Protein AF-0000000074051107 (afdb_homodimer)

InterPro domains:
  IPR004127 Prefoldin alpha-like [PF02996] (36-151)
  IPR009053 Prefoldin [G3DSA:1.10.287.370] (14-154)

Structure (mmCIF, N/CA/C/O backbone):
data_AF-0000000074051107-model_v1
#
loop_
_entity.id
_entity.type
_entity.pdbx_description
1 polymer 'Prefoldin, putative'
#
loop_
_atom_site.group_PDB
_atom_site.id
_atom_site.type_symbol
_atom_site.label_atom_id
_atom_site.label_alt_id
_atom_site.label_comp_id
_atom_site.label_asym_id
_atom_site.label_entity_id
_atom_site.label_seq_id
_atom_site.pdbx_PDB_ins_code
_atom_site.Cartn_x
_atom_site.Cartn_y
_atom_site.Cartn_z
_atom_site.occupancy
_atom_site.B_iso_or_equiv
_atom_site.auth_seq_id
_atom_site.auth_comp_id
_atom_site.auth_asym_id
_atom_site.auth_atom_id
_atom_site.pdbx_PDB_model_num
ATOM 1 N N . MET A 1 1 ? 24.109 35.219 4.191 1 44 1 MET A N 1
ATOM 2 C CA . MET A 1 1 ? 24.484 35.906 5.434 1 44 1 MET A CA 1
ATOM 3 C C . MET A 1 1 ? 24.359 34.969 6.625 1 44 1 MET A C 1
ATOM 5 O O . MET A 1 1 ? 23.359 34.25 6.766 1 44 1 MET A O 1
ATOM 9 N N . ASN A 1 2 ? 25.469 34.594 7.203 1 51.09 2 ASN A N 1
ATOM 10 C CA . ASN A 1 2 ? 25.641 33.531 8.203 1 51.09 2 ASN A CA 1
ATOM 11 C C . ASN A 1 2 ? 24.859 33.844 9.477 1 51.09 2 ASN A C 1
ATOM 13 O O . ASN A 1 2 ? 25.062 34.875 10.102 1 51.09 2 ASN A O 1
ATOM 17 N N . LEU A 1 3 ? 23.844 33.156 9.562 1 55.62 3 LEU A N 1
ATOM 18 C CA . LEU A 1 3 ? 23 33.281 10.742 1 55.62 3 LEU A CA 1
ATOM 19 C C . LEU A 1 3 ? 23.844 33.375 12.008 1 55.62 3 LEU A C 1
ATOM 21 O O . LEU A 1 3 ? 23.516 34.156 12.914 1 55.62 3 LEU A O 1
ATOM 25 N N . TYR A 1 4 ? 24.875 32.75 11.953 1 56.56 4 TYR A N 1
ATOM 26 C CA . TYR A 1 4 ? 25.797 32.812 13.078 1 56.56 4 TYR A CA 1
ATOM 27 C C . TYR A 1 4 ? 26.312 34.219 13.281 1 56.56 4 TYR A C 1
ATOM 29 O O . TYR A 1 4 ? 26.469 34.688 14.414 1 56.56 4 TYR A O 1
ATOM 37 N N . GLY A 1 5 ? 26.672 34.75 12.219 1 57.19 5 GLY A N 1
ATOM 38 C CA . GLY A 1 5 ? 27.172 36.094 12.258 1 57.19 5 GLY A CA 1
ATOM 39 C C . GLY A 1 5 ? 26.172 37.094 12.789 1 57.19 5 GLY A C 1
ATOM 40 O O . GLY A 1 5 ? 26.516 37.969 13.586 1 57.19 5 GLY A O 1
ATOM 41 N N . VAL A 1 6 ? 25.016 36.812 12.445 1 59.53 6 VAL A N 1
ATOM 42 C CA . VAL A 1 6 ? 23.969 37.75 12.844 1 59.53 6 VAL A CA 1
ATOM 43 C C . VAL A 1 6 ? 23.688 37.594 14.336 1 59.53 6 VAL A C 1
ATOM 45 O O . VAL A 1 6 ? 23.562 38.594 15.047 1 59.53 6 VAL A O 1
ATOM 48 N N . LEU A 1 7 ? 23.703 36.375 14.836 1 60.94 7 LEU A N 1
ATOM 49 C CA . LEU A 1 7 ? 23.469 36.125 16.25 1 60.94 7 LEU A CA 1
ATOM 50 C C . LEU A 1 7 ? 24.625 36.688 17.094 1 60.94 7 LEU A C 1
ATOM 52 O O . LEU A 1 7 ? 24.406 37.281 18.141 1 60.94 7 LEU A O 1
ATOM 56 N N . GLY A 1 8 ? 25.781 36.406 16.703 1 58.62 8 GLY A N 1
ATOM 57 C CA . GLY A 1 8 ? 26.938 36.938 17.391 1 58.62 8 GLY A CA 1
ATOM 58 C C . GLY A 1 8 ? 26.969 38.438 17.438 1 58.62 8 GLY A C 1
ATOM 59 O O . GLY A 1 8 ? 27.25 39.031 18.469 1 58.62 8 GLY A O 1
ATOM 60 N N . ASN A 1 9 ? 26.797 38.969 16.312 1 57 9 ASN A N 1
ATOM 61 C CA . ASN A 1 9 ? 26.828 40.438 16.219 1 57 9 ASN A CA 1
ATOM 62 C C . ASN A 1 9 ? 25.688 41.062 17.016 1 57 9 ASN A C 1
ATOM 64 O O . ASN A 1 9 ? 25.859 42.125 17.609 1 57 9 ASN A O 1
ATOM 68 N N . ALA A 1 10 ? 24.578 40.469 16.891 1 55.88 10 ALA A N 1
ATOM 69 C CA . ALA A 1 10 ? 23.438 41.031 17.625 1 55.88 10 ALA A CA 1
ATOM 70 C C . ALA A 1 10 ? 23.719 41 19.125 1 55.88 10 ALA A C 1
ATOM 72 O O . ALA A 1 10 ? 23.328 41.938 19.844 1 55.88 10 ALA A O 1
ATOM 73 N N . ALA A 1 11 ? 24.375 39.969 19.578 1 57.78 11 ALA A N 1
ATOM 74 C CA . ALA A 1 11 ? 24.734 39.875 21 1 57.78 11 ALA A CA 1
ATOM 75 C C . ALA A 1 11 ? 25.641 41 21.422 1 57.78 11 ALA A C 1
ATOM 77 O O . ALA A 1 11 ? 25.562 41.5 22.547 1 57.78 11 ALA A O 1
ATOM 78 N N . ILE A 1 12 ? 26.531 41.438 20.609 1 57.38 12 ILE A N 1
ATOM 79 C CA . ILE A 1 12 ? 27.531 42.438 20.953 1 57.38 12 ILE A CA 1
ATOM 80 C C . ILE A 1 12 ? 26.938 43.844 20.781 1 57.38 12 ILE A C 1
ATOM 82 O O . ILE A 1 12 ? 27.219 44.719 21.578 1 57.38 12 ILE A O 1
ATOM 86 N N . ASN A 1 13 ? 26.406 44 19.531 1 53.88 13 ASN A N 1
ATOM 87 C CA . ASN A 1 13 ? 26.156 45.375 19.125 1 53.88 13 ASN A CA 1
ATOM 88 C C . ASN A 1 13 ? 24.891 45.906 19.781 1 53.88 13 ASN A C 1
ATOM 90 O O . ASN A 1 13 ? 24.281 46.875 19.281 1 53.88 13 ASN A O 1
ATOM 94 N N . GLU A 1 14 ? 24.734 46.062 20.938 1 51.75 14 GLU A N 1
ATOM 95 C CA . GLU A 1 14 ? 23.766 46.906 21.656 1 51.75 14 GLU A CA 1
ATOM 96 C C . GLU A 1 14 ? 22.359 46.656 21.141 1 51.75 14 GLU A C 1
ATOM 98 O O . GLU A 1 14 ? 21.5 47.562 21.219 1 51.75 14 GLU A O 1
ATOM 103 N N . GLN A 1 15 ? 22.188 45.781 20.141 1 55.28 15 GLN A N 1
ATOM 104 C CA . GLN A 1 15 ? 20.797 45.656 19.734 1 55.28 15 GLN A CA 1
ATOM 105 C C . GLN A 1 15 ? 19.891 45.438 20.953 1 55.28 15 GLN A C 1
ATOM 107 O O . GLN A 1 15 ? 20.25 44.688 21.859 1 55.28 15 GLN A O 1
ATOM 112 N N . THR A 1 16 ? 18.844 46.375 21.047 1 68.12 16 THR A N 1
ATOM 113 C CA . THR A 1 16 ? 17.891 46.438 22.141 1 68.12 16 THR A CA 1
ATOM 114 C C . THR A 1 16 ? 17.375 45.062 22.531 1 68.12 16 THR A C 1
ATOM 116 O O . THR A 1 16 ? 17.547 44.094 21.766 1 68.12 16 THR A O 1
ATOM 119 N N . LYS A 1 17 ? 17.406 44.719 23.844 1 75.31 17 LYS A N 1
ATOM 120 C CA . LYS A 1 17 ? 16.828 43.5 24.438 1 75.31 17 LYS A CA 1
ATOM 121 C C . LYS A 1 17 ? 15.695 42.938 23.578 1 75.31 17 LYS A C 1
ATOM 123 O O . LYS A 1 17 ? 15.57 41.75 23.391 1 75.31 17 LYS A O 1
ATOM 128 N N . GLU A 1 18 ? 15.023 43.844 22.891 1 78.5 18 GLU A N 1
ATOM 129 C CA . GLU A 1 18 ? 13.875 43.438 22.094 1 78.5 18 GLU A CA 1
ATOM 130 C C . GLU A 1 18 ? 14.305 42.812 20.766 1 78.5 18 GLU A C 1
ATOM 132 O O . GLU A 1 18 ? 13.727 41.812 20.328 1 78.5 18 GLU A O 1
ATOM 137 N N . ASP A 1 19 ? 15.344 43.344 20.109 1 80.38 19 ASP A N 1
ATOM 138 C CA . ASP A 1 19 ? 15.859 42.844 18.859 1 80.38 19 ASP A CA 1
ATOM 139 C C . ASP A 1 19 ? 16.469 41.438 19.047 1 80.38 19 ASP A C 1
ATOM 141 O O . ASP A 1 19 ? 16.312 40.562 18.203 1 80.38 19 ASP A O 1
ATOM 145 N N . PHE A 1 20 ? 17.047 41.281 20.172 1 81.81 20 PHE A N 1
ATOM 146 C CA . PHE A 1 20 ? 17.688 40 20.5 1 81.81 20 PHE A CA 1
ATOM 147 C C . PHE A 1 20 ? 16.641 38.906 20.688 1 81.81 20 PHE A C 1
ATOM 149 O O . PHE A 1 20 ? 16.812 37.812 20.188 1 81.81 20 PHE A O 1
ATOM 156 N N . GLN A 1 21 ? 15.664 39.25 21.359 1 85.12 21 GLN A N 1
ATOM 157 C CA . GLN A 1 21 ? 14.578 38.281 21.578 1 85.12 21 GLN A CA 1
ATOM 158 C C . GLN A 1 21 ? 13.914 37.875 20.266 1 85.12 21 GLN A C 1
ATOM 160 O O . GLN A 1 21 ? 13.531 36.719 20.094 1 85.12 21 GLN A O 1
ATOM 165 N N . LYS A 1 22 ? 13.883 38.844 19.375 1 87.44 22 LYS A N 1
ATOM 166 C CA . LYS A 1 22 ? 13.297 38.562 18.078 1 87.44 22 LYS A CA 1
ATOM 167 C C . LYS A 1 22 ? 14.164 37.562 17.281 1 87.44 22 LYS A C 1
ATOM 169 O O . LYS A 1 22 ? 13.648 36.688 16.609 1 87.44 22 LYS A O 1
ATOM 174 N N . ILE A 1 23 ? 15.43 37.719 17.422 1 85.19 23 ILE A N 1
ATOM 175 C CA . ILE A 1 23 ? 16.375 36.844 16.719 1 85.19 23 ILE A CA 1
ATOM 176 C C . ILE A 1 23 ? 16.25 35.438 17.281 1 85.19 23 ILE A C 1
ATOM 178 O O . ILE A 1 23 ? 16.266 34.438 16.531 1 85.19 23 ILE A O 1
ATOM 182 N N . ILE A 1 24 ? 16.141 35.281 18.5 1 88.69 24 ILE A N 1
ATOM 183 C CA . ILE A 1 24 ? 16 33.969 19.156 1 88.69 24 ILE A CA 1
ATOM 184 C C . ILE A 1 24 ? 14.727 33.281 18.688 1 88.69 24 ILE A C 1
ATOM 186 O O . ILE A 1 24 ? 14.75 32.125 18.312 1 88.69 24 ILE A O 1
ATOM 190 N N . LEU A 1 25 ? 13.711 34.062 18.625 1 88.94 25 LEU A N 1
ATOM 191 C CA . LEU A 1 25 ? 12.422 33.531 18.203 1 88.94 25 LEU A CA 1
ATOM 192 C C . LEU A 1 25 ? 12.477 33.062 16.75 1 88.94 25 LEU A C 1
ATOM 194 O O . LEU A 1 25 ? 11.938 32 16.406 1 88.94 25 LEU A O 1
ATOM 198 N N . LYS A 1 26 ? 13.078 33.875 15.953 1 89.62 26 LYS A N 1
ATOM 199 C CA . LYS A 1 26 ? 13.234 33.531 14.539 1 89.62 26 LYS A CA 1
ATOM 200 C C . LYS A 1 26 ? 14.055 32.25 14.383 1 89.62 26 LYS A C 1
ATOM 202 O O . LYS A 1 26 ? 13.734 31.406 13.547 1 89.62 26 LYS A O 1
ATOM 207 N N . SER A 1 27 ? 15.117 32.094 15.188 1 89.25 27 SER A N 1
ATOM 208 C CA . SER A 1 27 ? 15.969 30.922 15.141 1 89.25 27 SER A CA 1
ATOM 209 C C . SER A 1 27 ? 15.203 29.672 15.562 1 89.25 27 SER A C 1
ATOM 211 O O . SER A 1 27 ? 15.328 28.625 14.945 1 89.25 27 SER A O 1
ATOM 213 N N . GLU A 1 28 ? 14.461 29.844 16.516 1 91.06 28 GLU A N 1
ATOM 214 C CA . GLU A 1 28 ? 13.656 28.719 17.016 1 91.06 28 GLU A CA 1
ATOM 215 C C . GLU A 1 28 ? 12.641 28.281 15.969 1 91.06 28 GLU A C 1
ATOM 217 O O . GLU A 1 28 ? 12.422 27.078 15.773 1 91.06 28 GLU A O 1
ATOM 222 N N . SER A 1 29 ? 12.031 29.281 15.383 1 91.69 29 SER A N 1
ATOM 223 C CA . SER A 1 29 ? 11.078 28.984 14.32 1 91.69 29 SER A CA 1
ATOM 224 C C . SER A 1 29 ? 11.758 28.281 13.148 1 91.69 29 SER A C 1
ATOM 226 O O . SER A 1 29 ? 11.195 27.359 12.555 1 91.69 29 SER A O 1
ATOM 228 N N . PHE A 1 30 ? 12.938 28.75 12.852 1 93.44 30 PHE A N 1
ATOM 229 C CA . PHE A 1 30 ? 13.711 28.125 11.781 1 93.44 30 PHE A CA 1
ATOM 230 C C . PHE A 1 30 ? 14.023 26.672 12.094 1 93.44 30 PHE A C 1
ATOM 232 O O . PHE A 1 30 ? 13.875 25.797 11.242 1 93.44 30 PHE A O 1
ATOM 239 N N . ILE A 1 31 ? 14.445 26.391 13.266 1 94.06 31 ILE A N 1
ATOM 240 C CA . ILE A 1 31 ? 14.742 25.031 13.688 1 94.06 31 ILE A CA 1
ATOM 241 C C . ILE A 1 31 ? 13.492 24.172 13.57 1 94.06 31 ILE A C 1
ATOM 243 O O . ILE A 1 31 ? 13.531 23.078 12.984 1 94.06 31 ILE A O 1
ATOM 247 N N . ASP A 1 32 ? 12.383 24.641 14.086 1 91.31 32 ASP A N 1
ATOM 248 C CA . ASP A 1 32 ? 11.156 23.844 14.195 1 91.31 32 ASP A CA 1
ATOM 249 C C . ASP A 1 32 ? 10.477 23.688 12.836 1 91.31 32 ASP A C 1
ATOM 251 O O . ASP A 1 32 ? 10.047 22.594 12.477 1 91.31 32 ASP A O 1
ATOM 255 N N . ASP A 1 33 ? 10.516 24.703 12.047 1 92.31 33 ASP A N 1
ATOM 256 C CA . ASP A 1 33 ? 9.695 24.734 10.844 1 92.31 33 ASP A CA 1
ATOM 257 C C . ASP A 1 33 ? 10.484 24.266 9.625 1 92.31 33 ASP A C 1
ATOM 259 O O . ASP A 1 33 ? 9.922 23.672 8.703 1 92.31 33 ASP A O 1
ATOM 263 N N . VAL A 1 34 ? 11.742 24.547 9.68 1 94.25 34 VAL A N 1
ATOM 264 C CA . VAL A 1 34 ? 12.508 24.281 8.469 1 94.25 34 VAL A CA 1
ATOM 265 C C . VAL A 1 34 ? 13.422 23.078 8.688 1 94.25 34 VAL A C 1
ATOM 267 O O . VAL A 1 34 ? 13.289 22.062 8.008 1 94.25 34 VAL A O 1
ATOM 270 N N . LEU A 1 35 ? 14.297 23.141 9.727 1 95.62 35 LEU A N 1
ATOM 271 C CA . LEU A 1 35 ? 15.312 22.109 9.898 1 95.62 35 LEU A CA 1
ATOM 272 C C . LEU A 1 35 ? 14.68 20.781 10.297 1 95.62 35 LEU A C 1
ATOM 274 O O . LEU A 1 35 ? 15.062 19.734 9.789 1 95.62 35 LEU A O 1
ATOM 278 N N . HIS A 1 36 ? 13.703 20.891 11.125 1 96.56 36 HIS A N 1
ATOM 279 C CA . HIS A 1 36 ? 13.031 19.656 11.523 1 96.56 36 HIS A CA 1
ATOM 280 C C . HIS A 1 36 ? 12.289 19.031 10.352 1 96.56 36 HIS A C 1
ATOM 282 O O . HIS A 1 36 ? 12.258 17.797 10.211 1 96.56 36 HIS A O 1
ATOM 288 N N . GLU A 1 37 ? 11.703 19.875 9.531 1 96.44 37 GLU A N 1
ATOM 289 C CA . GLU A 1 37 ? 11.031 19.359 8.352 1 96.44 37 GLU A CA 1
ATOM 290 C C . GLU A 1 37 ? 12.031 18.719 7.379 1 96.44 37 GLU A C 1
ATOM 292 O O . GLU A 1 37 ? 11.789 17.641 6.844 1 96.44 37 GLU A O 1
ATOM 297 N N . HIS A 1 38 ? 13.133 19.344 7.254 1 96.25 38 HIS A N 1
ATOM 298 C CA . HIS A 1 38 ? 14.188 18.797 6.406 1 96.25 38 HIS A CA 1
ATOM 299 C C . HIS A 1 38 ? 14.703 17.469 6.961 1 96.25 38 HIS A C 1
ATOM 301 O O . HIS A 1 38 ? 14.938 16.516 6.203 1 96.25 38 HIS A O 1
ATOM 307 N N . LEU A 1 39 ? 14.914 17.453 8.219 1 97.69 39 LEU A N 1
ATOM 308 C CA . LEU A 1 39 ? 15.383 16.234 8.875 1 97.69 39 LEU A CA 1
ATOM 309 C C . LEU A 1 39 ? 14.406 15.078 8.648 1 97.69 39 LEU A C 1
ATOM 311 O O . LEU A 1 39 ? 14.812 13.984 8.258 1 97.69 39 LEU A O 1
ATOM 315 N N . LYS A 1 40 ? 13.117 15.398 8.836 1 97.75 40 LYS A N 1
ATOM 316 C CA . LYS A 1 40 ? 12.078 14.391 8.641 1 97.75 40 LYS A CA 1
ATOM 317 C C . LYS A 1 40 ? 12.078 13.867 7.211 1 97.75 40 LYS A C 1
ATOM 319 O O . LYS A 1 40 ? 11.969 12.664 6.984 1 97.75 40 LYS A O 1
ATOM 324 N N . GLU A 1 41 ? 12.195 14.734 6.324 1 97.69 41 GLU A N 1
ATOM 325 C CA . GLU A 1 41 ? 12.195 14.367 4.91 1 97.69 41 GLU A CA 1
ATOM 326 C C . GLU A 1 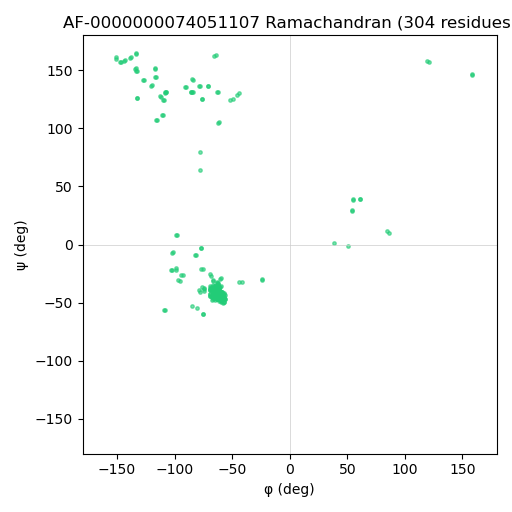41 ? 13.375 13.453 4.578 1 97.69 41 GLU A C 1
ATOM 328 O O . GLU A 1 41 ? 13.211 12.453 3.881 1 97.69 41 GLU A O 1
ATOM 333 N N . ARG A 1 42 ? 14.5 13.82 5.047 1 97.88 42 ARG A N 1
ATOM 334 C CA . ARG A 1 42 ? 15.695 13.039 4.758 1 97.88 42 ARG A CA 1
ATOM 335 C C . ARG A 1 42 ? 15.648 11.688 5.461 1 97.88 42 ARG A C 1
ATOM 337 O O . ARG A 1 42 ? 16.094 10.672 4.91 1 97.88 42 ARG A O 1
ATOM 344 N N . GLN A 1 43 ? 15.141 11.703 6.637 1 98.5 43 GLN A N 1
ATOM 345 C CA . GLN A 1 43 ? 14.961 10.445 7.355 1 98.5 43 GLN A CA 1
ATOM 346 C C . GLN A 1 43 ? 13.984 9.523 6.621 1 98.5 43 GLN A C 1
ATOM 348 O O . GLN A 1 43 ? 14.203 8.312 6.547 1 98.5 43 GLN A O 1
ATOM 353 N N . LYS A 1 44 ? 12.898 10.086 6.125 1 98.5 44 LYS A N 1
ATOM 354 C CA . LYS A 1 44 ? 11.938 9.305 5.348 1 98.5 44 LYS A CA 1
ATOM 355 C C . LYS A 1 44 ? 12.602 8.672 4.129 1 98.5 44 LYS A C 1
ATOM 357 O O . LYS A 1 44 ? 12.398 7.492 3.846 1 98.5 44 LYS A O 1
ATOM 362 N N . LYS A 1 45 ? 13.391 9.398 3.455 1 97.94 45 LYS A N 1
ATOM 363 C CA . LYS A 1 45 ? 14.102 8.898 2.285 1 97.94 45 LYS A CA 1
ATOM 364 C C . LYS A 1 45 ? 15.047 7.758 2.662 1 97.94 45 LYS A C 1
ATOM 366 O O . LYS A 1 45 ? 15.086 6.727 1.988 1 97.94 45 LYS A O 1
ATOM 371 N N . ARG A 1 46 ? 15.805 7.953 3.723 1 98.56 46 ARG A N 1
ATOM 372 C CA . ARG A 1 46 ? 16.703 6.918 4.23 1 98.56 46 ARG A CA 1
ATOM 373 C C . ARG A 1 46 ? 15.938 5.637 4.539 1 98.56 46 ARG A C 1
ATOM 375 O O . ARG A 1 46 ? 16.359 4.543 4.152 1 98.56 46 ARG A O 1
ATOM 382 N N . ASP A 1 47 ? 14.828 5.793 5.227 1 98.44 47 ASP A N 1
ATOM 383 C CA . ASP A 1 47 ? 14.047 4.637 5.652 1 98.44 47 ASP A CA 1
ATOM 384 C C . ASP A 1 47 ? 13.461 3.898 4.449 1 98.44 47 ASP A C 1
ATOM 386 O O . ASP A 1 47 ? 13.359 2.67 4.461 1 98.44 47 ASP A O 1
ATOM 390 N N . GLU A 1 48 ? 13.008 4.625 3.479 1 98.44 48 GLU A N 1
ATOM 391 C CA . GLU A 1 48 ? 12.523 4.012 2.246 1 98.44 48 GLU A CA 1
ATOM 392 C C . GLU A 1 48 ? 13.617 3.172 1.583 1 98.44 48 GLU A C 1
ATOM 394 O O . GLU A 1 48 ? 13.352 2.061 1.119 1 98.44 48 GLU A O 1
ATOM 399 N N . ILE A 1 49 ? 14.789 3.668 1.587 1 98.31 49 ILE A N 1
ATOM 400 C CA . ILE A 1 49 ? 15.914 2.969 0.984 1 98.31 49 ILE A CA 1
ATOM 401 C C . ILE A 1 49 ? 16.234 1.714 1.792 1 98.31 49 ILE A C 1
ATOM 403 O O . ILE A 1 49 ? 16.5 0.651 1.224 1 98.31 49 ILE A O 1
ATOM 407 N N . LEU A 1 50 ? 16.25 1.877 3.049 1 98.44 50 LEU A N 1
ATOM 408 C CA . LEU A 1 50 ? 16.5 0.742 3.928 1 98.44 50 LEU A CA 1
ATOM 409 C C . LEU A 1 50 ? 15.492 -0.371 3.686 1 98.44 50 LEU A C 1
ATOM 411 O O . LEU A 1 50 ? 15.859 -1.549 3.637 1 98.44 50 LEU A O 1
ATOM 415 N N . GLN A 1 51 ? 14.289 0.065 3.531 1 98.19 51 GLN A N 1
ATOM 416 C CA . GLN A 1 51 ? 13.242 -0.915 3.248 1 98.19 51 GLN A CA 1
ATOM 417 C C . GLN A 1 51 ? 13.492 -1.614 1.916 1 98.19 51 GLN A C 1
ATOM 419 O O . GLN A 1 51 ? 13.312 -2.83 1.804 1 98.19 51 GLN A O 1
ATOM 424 N N . ASP A 1 52 ? 13.844 -0.895 0.928 1 97.31 52 ASP A N 1
ATOM 425 C CA . ASP A 1 52 ? 14.156 -1.47 -0.378 1 97.31 52 ASP A CA 1
ATOM 426 C C . ASP A 1 52 ? 15.266 -2.51 -0.27 1 97.31 52 ASP A C 1
ATOM 428 O O . ASP A 1 52 ? 15.172 -3.594 -0.848 1 97.31 52 ASP A O 1
ATOM 432 N N . ILE A 1 53 ? 16.234 -2.193 0.42 1 98.44 53 ILE A N 1
ATOM 433 C CA . ILE A 1 53 ? 17.375 -3.088 0.596 1 98.44 53 ILE A CA 1
ATOM 434 C C . ILE A 1 53 ? 16.922 -4.375 1.283 1 98.44 53 ILE A C 1
ATOM 436 O O . ILE A 1 53 ? 17.25 -5.473 0.839 1 98.44 53 ILE A O 1
ATOM 440 N N . PHE A 1 54 ? 16.172 -4.191 2.299 1 98.12 54 PHE A N 1
ATOM 441 C CA . PHE A 1 54 ? 15.656 -5.344 3.031 1 98.12 54 PHE A CA 1
ATOM 442 C C . PHE A 1 54 ? 14.852 -6.254 2.113 1 98.12 54 PHE A C 1
ATOM 444 O O . PHE A 1 54 ? 15.047 -7.473 2.109 1 98.12 54 PHE A O 1
ATOM 451 N N . ASP A 1 55 ? 14.023 -5.656 1.371 1 97.94 55 ASP A N 1
ATOM 452 C CA . ASP A 1 55 ? 13.188 -6.422 0.451 1 97.94 55 ASP A CA 1
ATOM 453 C C . ASP A 1 55 ? 14.039 -7.199 -0.549 1 97.94 55 ASP A C 1
ATOM 455 O O . ASP A 1 55 ? 13.758 -8.359 -0.841 1 97.94 55 ASP A O 1
ATOM 459 N N . MET A 1 56 ? 14.977 -6.598 -1.021 1 98.12 56 MET A N 1
ATOM 460 C CA . MET A 1 56 ? 15.844 -7.242 -2.004 1 98.12 56 MET A CA 1
ATOM 461 C C . MET A 1 56 ? 16.641 -8.383 -1.366 1 98.12 56 MET A C 1
ATOM 463 O O . MET A 1 56 ? 16.844 -9.422 -1.988 1 98.12 56 MET A O 1
ATOM 467 N N . GLU A 1 57 ? 17.062 -8.18 -0.211 1 98.25 57 GLU A N 1
ATOM 468 C CA . GLU A 1 57 ? 17.797 -9.227 0.497 1 98.25 57 GLU A CA 1
ATOM 469 C C . GLU A 1 57 ? 16.922 -10.461 0.716 1 98.25 57 GLU A C 1
ATOM 471 O O . GLU A 1 57 ? 17.391 -11.594 0.576 1 98.25 57 GLU A O 1
ATOM 476 N N . ILE A 1 58 ? 15.719 -10.203 1.093 1 97.75 58 ILE A N 1
ATOM 477 C CA . ILE A 1 58 ? 14.781 -11.297 1.266 1 97.75 58 ILE A CA 1
ATOM 478 C C . ILE A 1 58 ? 14.617 -12.055 -0.052 1 97.75 58 ILE A C 1
ATOM 480 O O . ILE A 1 58 ? 14.625 -13.289 -0.07 1 97.75 58 ILE A O 1
ATOM 484 N N . LEU A 1 59 ? 14.484 -11.344 -1.128 1 97.5 59 LEU A N 1
ATOM 485 C CA . LEU A 1 59 ? 14.344 -11.984 -2.434 1 97.5 59 LEU A CA 1
ATOM 486 C C . LEU A 1 59 ? 15.586 -12.805 -2.771 1 97.5 59 LEU A C 1
ATOM 488 O O . LEU A 1 59 ? 15.469 -13.922 -3.279 1 97.5 59 LEU A O 1
ATOM 492 N N . VAL A 1 60 ? 16.734 -12.266 -2.479 1 97.75 60 VAL A N 1
ATOM 493 C CA . VAL A 1 60 ? 17.969 -12.992 -2.713 1 97.75 60 VAL A CA 1
ATOM 494 C C . VAL A 1 60 ? 17.953 -14.312 -1.953 1 97.75 60 VAL A C 1
ATOM 496 O O . VAL A 1 60 ? 18.297 -15.359 -2.51 1 97.75 60 VAL A O 1
ATOM 499 N N . ALA A 1 61 ? 17.547 -14.242 -0.776 1 97.31 61 ALA A N 1
ATOM 500 C CA . ALA A 1 61 ? 17.469 -15.453 0.037 1 97.31 61 ALA A CA 1
ATOM 501 C C . ALA A 1 61 ? 16.484 -16.453 -0.561 1 97.31 61 ALA A C 1
ATOM 503 O O . ALA A 1 61 ? 16.766 -17.656 -0.608 1 97.31 61 ALA A O 1
ATOM 504 N N . ASN A 1 62 ? 15.344 -16 -1.003 1 94.19 62 ASN A N 1
ATOM 505 C CA . ASN A 1 62 ? 14.328 -16.859 -1.604 1 94.19 62 ASN A CA 1
ATOM 506 C C . ASN A 1 62 ? 14.836 -17.516 -2.881 1 94.19 62 ASN A C 1
ATOM 508 O O . ASN A 1 62 ? 14.578 -18.703 -3.115 1 94.19 62 ASN A O 1
ATOM 512 N N . LEU A 1 63 ? 15.555 -16.797 -3.631 1 96.06 63 LEU A N 1
ATOM 513 C CA . LEU A 1 63 ? 16.094 -17.328 -4.875 1 96.06 63 LEU A CA 1
ATOM 514 C C . LEU A 1 63 ? 17.141 -18.406 -4.598 1 96.06 63 LEU A C 1
ATOM 516 O O . LEU A 1 63 ? 17.188 -19.422 -5.301 1 96.06 63 LEU A O 1
ATOM 520 N N . LYS A 1 64 ? 17.922 -18.203 -3.609 1 96.44 64 LYS A N 1
ATOM 521 C CA . LYS A 1 64 ? 18.891 -19.219 -3.213 1 96.44 64 LYS A CA 1
ATOM 522 C C . LYS A 1 64 ? 18.203 -20.5 -2.799 1 96.44 64 LYS A C 1
ATOM 524 O O . LYS A 1 64 ? 18.641 -21.594 -3.16 1 96.44 64 LYS A O 1
ATOM 529 N N . LEU A 1 65 ? 17.109 -20.375 -2.086 1 93.38 65 LEU A N 1
ATOM 530 C CA . LEU A 1 65 ? 16.344 -21.531 -1.678 1 93.38 65 LEU A CA 1
ATOM 531 C C . LEU A 1 65 ? 15.758 -22.25 -2.891 1 93.38 65 LEU A C 1
ATOM 533 O O . LEU A 1 65 ? 15.766 -23.484 -2.947 1 93.38 65 LEU A O 1
ATOM 537 N N . LEU A 1 66 ? 15.312 -21.5 -3.807 1 91.5 66 LEU A N 1
ATOM 538 C CA . LEU A 1 66 ? 14.75 -22.078 -5.02 1 91.5 66 LEU A CA 1
ATOM 539 C C . LEU A 1 66 ? 15.812 -22.844 -5.793 1 91.5 66 LEU A C 1
ATOM 541 O O . LEU A 1 66 ? 15.539 -23.922 -6.332 1 91.5 66 LEU A O 1
ATOM 545 N N . ILE A 1 67 ? 16.969 -22.359 -5.797 1 93.62 67 ILE A N 1
ATOM 546 C CA . ILE A 1 67 ? 18.078 -23.016 -6.484 1 93.62 67 ILE A CA 1
ATOM 547 C C . ILE A 1 67 ? 18.375 -24.359 -5.812 1 93.62 67 ILE A C 1
ATOM 549 O O . ILE A 1 67 ? 18.625 -25.359 -6.488 1 93.62 67 ILE A O 1
ATOM 553 N N . GLU A 1 68 ? 18.266 -24.344 -4.547 1 92.38 68 GLU A N 1
ATOM 554 C CA . GLU A 1 68 ? 18.531 -25.562 -3.785 1 92.38 68 GLU A CA 1
ATOM 555 C C . GLU A 1 68 ? 17.469 -26.625 -4.039 1 92.38 68 GLU A C 1
ATOM 557 O O . GLU A 1 68 ? 17.734 -27.828 -3.945 1 92.38 68 GLU A O 1
ATOM 562 N N . MET A 1 69 ? 16.312 -26.141 -4.387 1 88.25 69 MET A N 1
ATOM 563 C CA . MET A 1 69 ? 15.172 -27.047 -4.574 1 88.25 69 MET A CA 1
ATOM 564 C C . MET A 1 69 ? 14.984 -27.391 -6.047 1 88.25 69 MET A C 1
ATOM 566 O O . MET A 1 69 ? 13.992 -28.016 -6.422 1 88.25 69 MET A O 1
ATOM 570 N N . LYS A 1 70 ? 15.844 -27.031 -6.844 1 80.81 70 LYS A N 1
ATOM 571 C CA . LYS A 1 70 ? 15.672 -27.094 -8.289 1 80.81 70 LYS A CA 1
ATOM 572 C C . LYS A 1 70 ? 15.438 -28.531 -8.758 1 80.81 70 LYS A C 1
ATOM 574 O O . LYS A 1 70 ? 14.773 -28.75 -9.773 1 80.81 70 LYS A O 1
ATOM 579 N N . ASP A 1 71 ? 15.969 -29.453 -8.062 1 82.75 71 ASP A N 1
ATOM 580 C CA . ASP A 1 71 ? 15.875 -30.859 -8.484 1 82.75 71 ASP A CA 1
ATOM 581 C C . ASP A 1 71 ? 14.539 -31.469 -8.078 1 82.75 71 ASP A C 1
ATOM 583 O O . ASP A 1 71 ? 14.195 -32.562 -8.5 1 82.75 71 ASP A O 1
ATOM 587 N N . GLN A 1 72 ? 13.82 -30.734 -7.293 1 82.62 72 GLN A N 1
ATOM 588 C CA . GLN A 1 72 ? 12.492 -31.203 -6.945 1 82.62 72 GLN A CA 1
ATOM 589 C C . GLN A 1 72 ? 11.547 -31.125 -8.141 1 82.62 72 GLN A C 1
ATOM 591 O O . GLN A 1 72 ? 11.625 -30.188 -8.938 1 82.62 72 GLN A O 1
ATOM 596 N N . LYS A 1 73 ? 10.773 -32.156 -8.328 1 81.06 73 LYS A N 1
ATOM 597 C CA . LYS A 1 73 ? 9.883 -32.25 -9.477 1 81.06 73 LYS A CA 1
ATOM 598 C C . LYS A 1 73 ? 8.867 -31.109 -9.484 1 81.06 73 LYS A C 1
ATOM 600 O O . LYS A 1 73 ? 8.609 -30.5 -10.531 1 81.06 73 LYS A O 1
ATOM 605 N N . GLU A 1 74 ? 8.398 -30.859 -8.305 1 84.19 74 GLU A N 1
ATOM 606 C CA . GLU A 1 74 ? 7.371 -29.828 -8.188 1 84.19 74 GLU A CA 1
ATOM 607 C C . GLU A 1 74 ? 7.691 -28.859 -7.055 1 84.19 74 GLU A C 1
ATOM 609 O O . GLU A 1 74 ? 8.125 -29.266 -5.977 1 84.19 74 GLU A O 1
ATOM 614 N N . ILE A 1 75 ? 7.695 -27.609 -7.461 1 87.44 75 ILE A N 1
ATOM 615 C CA . ILE A 1 75 ? 7.773 -26.578 -6.434 1 87.44 75 ILE A CA 1
ATOM 616 C C . ILE A 1 75 ? 6.449 -25.828 -6.355 1 87.44 75 ILE A C 1
ATOM 618 O O . ILE A 1 75 ? 6.086 -25.094 -7.281 1 87.44 75 ILE A O 1
ATOM 622 N N . GLU A 1 76 ? 5.801 -26.062 -5.223 1 88.19 76 GLU A N 1
ATOM 623 C CA . GLU A 1 76 ? 4.492 -25.453 -5.039 1 88.19 76 GLU A CA 1
ATOM 624 C C . GLU A 1 76 ? 4.625 -23.984 -4.645 1 88.19 76 GLU A C 1
ATOM 626 O O . GLU A 1 76 ? 5.496 -23.625 -3.854 1 88.19 76 GLU A O 1
ATOM 631 N N . THR A 1 77 ? 3.809 -23.141 -5.246 1 91 77 THR A N 1
ATOM 632 C CA . THR A 1 77 ? 3.729 -21.719 -4.902 1 91 77 THR A CA 1
ATOM 633 C C . THR A 1 77 ? 2.275 -21.281 -4.754 1 91 77 THR A C 1
ATOM 635 O O . THR A 1 77 ? 1.357 -22.031 -5.098 1 91 77 THR A O 1
ATOM 638 N N . ILE A 1 78 ? 2.139 -20.109 -4.117 1 91.19 78 ILE A N 1
ATOM 639 C CA . ILE A 1 78 ? 0.814 -19.547 -3.875 1 91.19 78 ILE A CA 1
ATOM 640 C C . ILE A 1 78 ? 0.625 -18.281 -4.719 1 91.19 78 ILE A C 1
ATOM 642 O O . ILE A 1 78 ? 1.488 -17.406 -4.73 1 91.19 78 ILE A O 1
ATOM 646 N N . THR A 1 79 ? -0.44 -18.297 -5.441 1 92.12 79 THR A N 1
ATOM 647 C CA . THR A 1 79 ? -0.799 -17.125 -6.227 1 92.12 79 THR A CA 1
ATOM 648 C C . THR A 1 79 ? -2.008 -16.406 -5.625 1 92.12 79 THR A C 1
ATOM 650 O O . THR A 1 79 ? -3.02 -17.047 -5.32 1 92.12 79 THR A O 1
ATOM 653 N N . GLU A 1 80 ? -1.774 -15.148 -5.523 1 92.69 80 GLU A N 1
ATOM 654 C CA . GLU A 1 80 ? -2.875 -14.359 -4.98 1 92.69 80 GLU A CA 1
ATOM 655 C C . GLU A 1 80 ? -3.857 -13.953 -6.074 1 92.69 80 GLU A C 1
ATOM 657 O O . GLU A 1 80 ? -3.451 -13.438 -7.117 1 92.69 80 GLU A O 1
ATOM 662 N N . LEU A 1 81 ? -5.16 -14.156 -5.852 1 91.38 81 LEU A N 1
ATOM 663 C CA . LEU A 1 81 ? -6.195 -13.812 -6.824 1 91.38 81 LEU A CA 1
ATOM 664 C C . LEU A 1 81 ? -6.832 -12.469 -6.492 1 91.38 81 LEU A C 1
ATOM 666 O O . LEU A 1 81 ? -7.465 -11.852 -7.348 1 91.38 81 LEU A O 1
ATOM 670 N N . GLY A 1 82 ? -6.707 -12.078 -5.234 1 90.94 82 GLY A N 1
ATOM 671 C CA . GLY A 1 82 ? -7.379 -10.891 -4.734 1 90.94 82 GLY A CA 1
ATOM 672 C C . GLY A 1 82 ? -8.32 -11.18 -3.578 1 90.94 82 GLY A C 1
ATOM 673 O O . GLY A 1 82 ? -8.688 -12.336 -3.346 1 90.94 82 GLY A O 1
ATOM 674 N N . CYS A 1 83 ? -8.531 -10.023 -2.828 1 93.31 83 CYS A N 1
ATOM 675 C CA . CYS A 1 83 ? -9.484 -10.109 -1.724 1 93.31 83 CYS A CA 1
ATOM 676 C C . CYS A 1 83 ? -9.117 -11.242 -0.774 1 93.31 83 CYS A C 1
ATOM 678 O O . CYS A 1 83 ? -9.977 -12.039 -0.39 1 93.31 83 CYS A O 1
ATOM 680 N N . ASP A 1 84 ? -7.859 -11.414 -0.533 1 92.38 84 ASP A N 1
ATOM 681 C CA . ASP A 1 84 ? -7.336 -12.43 0.38 1 92.38 84 ASP A CA 1
ATOM 682 C C . ASP A 1 84 ? -7.719 -13.828 -0.076 1 92.38 84 ASP A C 1
ATOM 684 O O . ASP A 1 84 ? -8.148 -14.656 0.732 1 92.38 84 ASP A O 1
ATOM 688 N N . SER A 1 85 ? -7.668 -13.977 -1.256 1 94.75 85 SER A N 1
ATOM 689 C CA . SER A 1 85 ? -7.898 -15.281 -1.865 1 94.75 85 SER A CA 1
ATOM 690 C C . SER A 1 85 ? -6.656 -15.773 -2.604 1 94.75 85 SER A C 1
ATOM 692 O O . SER A 1 85 ? -5.93 -14.977 -3.205 1 94.75 85 SER A O 1
ATOM 694 N N . TYR A 1 86 ? -6.543 -17.188 -2.639 1 94.81 86 TYR A N 1
ATOM 695 C CA . TYR A 1 86 ? -5.305 -17.766 -3.146 1 94.81 86 TYR A CA 1
ATOM 696 C C . TYR A 1 86 ? -5.578 -19.078 -3.861 1 94.81 86 TYR A C 1
ATOM 698 O O . TYR A 1 86 ? -6.574 -19.75 -3.584 1 94.81 86 TYR A O 1
ATOM 706 N N . VAL A 1 87 ? -4.645 -19.453 -4.766 1 93.94 87 VAL A N 1
ATOM 707 C CA . VAL A 1 87 ? -4.609 -20.781 -5.375 1 93.94 87 VAL A CA 1
ATOM 708 C C . VAL A 1 87 ? -3.189 -21.328 -5.316 1 93.94 87 VAL A C 1
ATOM 710 O O . VAL A 1 87 ? -2.217 -20.578 -5.316 1 93.94 87 VAL A O 1
ATOM 713 N N . TYR A 1 88 ? -3.145 -22.609 -5.219 1 92.56 88 TYR A N 1
ATOM 714 C CA . TYR A 1 88 ? -1.846 -23.281 -5.305 1 92.56 88 TYR A CA 1
ATOM 715 C C . TYR A 1 88 ? -1.452 -23.516 -6.758 1 92.56 88 TYR A C 1
ATOM 717 O O . TYR A 1 88 ? -2.303 -23.812 -7.598 1 92.56 88 TYR A O 1
ATOM 725 N N . ALA A 1 89 ? -0.169 -23.328 -6.969 1 93.75 89 ALA A N 1
ATOM 726 C CA . ALA A 1 89 ? 0.363 -23.516 -8.312 1 93.75 89 ALA A CA 1
ATOM 727 C C . ALA A 1 89 ? 1.756 -24.141 -8.273 1 93.75 89 ALA A C 1
ATOM 729 O O . ALA A 1 89 ? 2.398 -24.172 -7.227 1 93.75 89 ALA A O 1
ATOM 730 N N . ASP A 1 90 ? 2.107 -24.734 -9.398 1 92.38 90 ASP A N 1
ATOM 731 C CA . ASP A 1 90 ? 3.447 -25.297 -9.5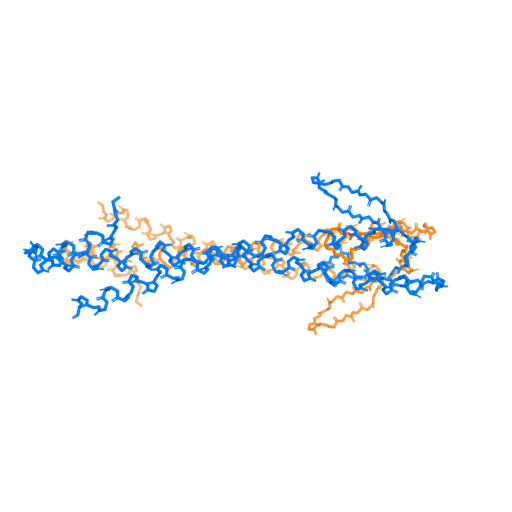55 1 92.38 90 ASP A CA 1
ATOM 732 C C . ASP A 1 90 ? 4.281 -24.438 -10.516 1 92.38 90 ASP A C 1
ATOM 734 O O . ASP A 1 90 ? 3.822 -24.094 -11.602 1 92.38 90 ASP A O 1
ATOM 738 N N . ILE A 1 91 ? 5.453 -24.141 -10.016 1 92.44 91 ILE A N 1
ATOM 739 C CA . ILE A 1 91 ? 6.328 -23.328 -10.844 1 92.44 91 ILE A CA 1
ATOM 740 C C . ILE A 1 91 ? 6.664 -24.078 -12.133 1 92.44 91 ILE A C 1
ATOM 742 O O . ILE A 1 91 ? 7.047 -25.25 -12.094 1 92.44 91 ILE A O 1
ATOM 746 N N . LEU A 1 92 ? 6.516 -23.391 -13.25 1 90.69 92 LEU A N 1
ATOM 747 C CA . LEU A 1 92 ? 6.699 -24.016 -14.555 1 90.69 92 LEU A CA 1
ATOM 748 C C . LEU A 1 92 ? 8.18 -24.219 -14.852 1 90.69 92 LEU A C 1
ATOM 750 O O . LEU A 1 92 ? 8.594 -25.344 -15.195 1 90.69 92 LEU A O 1
ATOM 754 N N . ASP A 1 93 ? 8.961 -23.203 -14.898 1 89.56 93 ASP A N 1
ATOM 755 C CA . ASP A 1 93 ? 10.406 -23.266 -15.094 1 89.56 93 ASP A CA 1
ATOM 756 C C . ASP A 1 93 ? 11.156 -22.75 -13.867 1 89.56 93 ASP A C 1
ATOM 758 O O . ASP A 1 93 ? 11.195 -21.547 -13.633 1 89.56 93 ASP A O 1
ATOM 762 N N . LYS A 1 94 ? 11.727 -23.609 -13.156 1 88.44 94 LYS A N 1
ATOM 763 C CA . LYS A 1 94 ? 12.359 -23.312 -11.883 1 88.44 94 LYS A CA 1
ATOM 764 C C . LYS A 1 94 ? 13.719 -22.641 -12.094 1 88.44 94 LYS A C 1
ATOM 766 O O . LYS A 1 94 ? 14.359 -22.219 -11.133 1 88.44 94 LYS A O 1
ATOM 771 N N . ASN A 1 95 ? 14.109 -22.5 -13.344 1 89 95 ASN A N 1
ATOM 772 C CA . ASN A 1 95 ? 15.445 -22 -13.602 1 89 95 ASN A CA 1
ATOM 773 C C . ASN A 1 95 ? 15.414 -20.516 -14 1 89 95 ASN A C 1
ATOM 775 O O . ASN A 1 95 ? 16.469 -19.891 -14.125 1 89 95 ASN A O 1
ATOM 779 N N . LYS A 1 96 ? 14.188 -20.062 -14.164 1 92.44 96 LYS A N 1
ATOM 780 C CA . LYS A 1 96 ? 14.125 -18.703 -14.695 1 92.44 96 LYS A CA 1
ATOM 781 C C . LYS A 1 96 ? 13.125 -17.844 -13.914 1 92.44 96 LYS A C 1
ATOM 783 O O . LYS A 1 96 ? 12.156 -18.375 -13.367 1 92.44 96 LYS A O 1
ATOM 788 N N . ILE A 1 97 ? 13.391 -16.516 -13.898 1 95.19 97 ILE A N 1
ATOM 789 C CA . ILE A 1 97 ? 12.5 -15.523 -13.305 1 95.19 97 ILE A CA 1
ATOM 790 C C . ILE A 1 97 ? 12.43 -14.289 -14.195 1 95.19 97 ILE A C 1
ATOM 792 O O . ILE A 1 97 ? 13.289 -14.086 -15.055 1 95.19 97 ILE A O 1
ATOM 796 N N . PHE A 1 98 ? 11.398 -13.531 -14 1 95.69 98 PHE A N 1
ATOM 797 C CA . PHE A 1 98 ? 11.227 -12.242 -14.656 1 95.69 98 PHE A CA 1
ATOM 798 C C . PHE A 1 98 ? 11.398 -11.094 -13.664 1 95.69 98 PHE A C 1
ATOM 800 O O . PHE A 1 98 ? 10.711 -11.047 -12.641 1 95.69 98 PHE A O 1
ATOM 807 N N . ILE A 1 99 ? 12.305 -10.195 -13.961 1 94.94 99 ILE A N 1
ATOM 808 C CA . ILE A 1 99 ? 12.594 -9.102 -13.039 1 94.94 99 ILE A CA 1
ATOM 809 C C . ILE A 1 99 ? 12.484 -7.766 -13.773 1 94.94 99 ILE A C 1
ATOM 811 O O . ILE A 1 99 ? 12.93 -7.641 -14.914 1 94.94 99 ILE A O 1
ATOM 815 N N . GLN A 1 100 ? 11.945 -6.801 -13.062 1 92.81 100 GLN A N 1
ATOM 816 C CA . GLN A 1 100 ? 11.852 -5.461 -13.633 1 92.81 100 GLN A CA 1
ATOM 817 C C . GLN A 1 100 ? 13.211 -4.758 -13.617 1 92.81 100 GLN A C 1
ATOM 819 O O . GLN A 1 100 ? 13.859 -4.676 -12.578 1 92.81 100 GLN A O 1
ATOM 824 N N . ILE A 1 101 ? 13.625 -4.328 -14.727 1 89.5 101 ILE A N 1
ATOM 825 C CA . ILE A 1 101 ? 14.922 -3.674 -14.805 1 89.5 101 ILE A CA 1
ATOM 826 C C . ILE A 1 101 ? 14.734 -2.16 -14.891 1 89.5 101 ILE A C 1
ATOM 828 O O . ILE A 1 101 ? 15.68 -1.396 -14.672 1 89.5 101 ILE A O 1
ATOM 832 N N . GLY A 1 102 ? 13.578 -1.653 -15.312 1 83.31 102 GLY A N 1
ATOM 833 C CA . GLY A 1 102 ? 13.281 -0.233 -15.398 1 83.31 102 GLY A CA 1
ATOM 834 C C . GLY A 1 102 ? 12.148 0.082 -16.359 1 83.31 102 GLY A C 1
ATOM 835 O O . GLY A 1 102 ? 11.984 -0.603 -17.375 1 83.31 102 GLY A O 1
ATOM 836 N N . TYR A 1 103 ? 11.359 1.142 -16.031 1 83.19 103 TYR A N 1
ATOM 837 C CA . TYR A 1 103 ? 10.359 1.744 -16.891 1 83.19 103 TYR A CA 1
ATOM 838 C C . TYR A 1 103 ? 9.367 0.698 -17.391 1 83.19 103 TYR A C 1
ATOM 840 O O . TYR A 1 103 ? 8.992 0.702 -18.562 1 83.19 103 TYR A O 1
ATOM 848 N N . GLU A 1 104 ? 9.07 -0.411 -16.688 1 84.56 104 GLU A N 1
ATOM 849 C CA . GLU A 1 104 ? 8.062 -1.43 -16.984 1 84.56 104 GLU A CA 1
ATOM 850 C C . GLU A 1 104 ? 8.617 -2.502 -17.922 1 84.56 104 GLU A C 1
ATOM 852 O O . GLU A 1 104 ? 7.863 -3.242 -18.547 1 84.56 104 GLU A O 1
ATOM 857 N N . PHE A 1 105 ? 9.938 -2.408 -18.094 1 91 105 PHE A N 1
ATOM 858 C CA . PHE A 1 105 ? 10.57 -3.482 -18.859 1 91 105 PHE A CA 1
ATOM 859 C C . PHE A 1 105 ? 11.016 -4.609 -17.938 1 91 105 PHE A C 1
ATOM 861 O O . PHE A 1 105 ? 11.602 -4.359 -16.875 1 91 105 PHE A O 1
ATOM 868 N N . TYR A 1 106 ? 10.711 -5.785 -18.406 1 93 106 TYR A N 1
ATOM 869 C CA . TYR A 1 106 ? 11.078 -6.977 -17.656 1 93 106 TYR A CA 1
ATOM 870 C C . TYR A 1 106 ? 12.07 -7.828 -18.438 1 93 106 TYR A C 1
ATOM 872 O O . TYR A 1 106 ? 11.992 -7.922 -19.656 1 93 106 TYR A O 1
ATOM 880 N N . LEU A 1 107 ? 12.953 -8.414 -17.734 1 94.56 107 LEU A N 1
ATOM 881 C CA . LEU A 1 107 ? 13.93 -9.32 -18.312 1 94.56 107 LEU A CA 1
ATOM 882 C C . LEU A 1 107 ? 13.812 -10.719 -17.703 1 94.56 107 LEU A C 1
ATOM 884 O O . LEU A 1 107 ? 13.664 -10.852 -16.484 1 94.56 107 LEU A O 1
ATOM 888 N N . GLU A 1 108 ? 13.898 -11.633 -18.625 1 95.88 108 GLU A N 1
ATOM 889 C CA . GLU A 1 108 ? 14.023 -13.023 -18.188 1 95.88 108 GLU A CA 1
ATOM 890 C C . GLU A 1 108 ? 15.477 -13.375 -17.891 1 95.88 108 GLU A C 1
ATOM 892 O O . GLU A 1 108 ? 16.359 -13.086 -18.703 1 95.88 108 GLU A O 1
ATOM 897 N N . MET A 1 109 ? 15.727 -13.992 -16.734 1 95.62 109 MET A N 1
ATOM 898 C CA . MET A 1 109 ? 17.094 -14.398 -16.406 1 95.62 109 MET A CA 1
ATOM 899 C C . MET A 1 109 ? 17.094 -15.625 -15.5 1 95.62 109 MET A C 1
ATOM 901 O O . MET A 1 109 ? 16.062 -15.984 -14.938 1 95.62 109 MET A O 1
ATOM 905 N N . SER A 1 110 ? 18.234 -16.297 -15.5 1 95.94 110 SER A N 1
ATOM 906 C CA . SER A 1 110 ? 18.391 -17.406 -14.562 1 95.94 110 SER A CA 1
ATOM 907 C C . SER A 1 110 ? 18.359 -16.906 -13.117 1 95.94 110 SER A C 1
ATOM 909 O O . SER A 1 110 ? 18.562 -15.727 -12.852 1 95.94 110 SER A O 1
ATOM 911 N N . LEU A 1 111 ? 18.141 -17.797 -12.172 1 96 111 LEU A N 1
ATOM 912 C CA . LEU A 1 111 ? 18.125 -17.453 -10.75 1 96 111 LEU A CA 1
ATOM 913 C C . LEU A 1 111 ? 19.469 -16.906 -10.305 1 96 111 LEU A C 1
ATOM 915 O O . LEU A 1 111 ? 19.547 -15.961 -9.523 1 96 111 LEU A O 1
ATOM 919 N N . GLU A 1 112 ? 20.531 -17.5 -10.828 1 96.81 112 GLU A N 1
ATOM 920 C CA . GLU A 1 112 ? 21.891 -17.062 -10.484 1 96.81 112 GLU A CA 1
ATOM 921 C C . GLU A 1 112 ? 22.156 -15.648 -10.961 1 96.81 112 GLU A C 1
ATOM 923 O O . GLU A 1 112 ? 22.703 -14.828 -10.211 1 96.81 112 GLU A O 1
ATOM 928 N N . ASN A 1 113 ? 21.797 -15.398 -12.141 1 97.31 113 ASN A N 1
ATOM 929 C CA . ASN A 1 113 ? 21.984 -14.055 -12.68 1 97.31 113 ASN A CA 1
ATOM 930 C C . ASN A 1 113 ? 21.125 -13.031 -11.953 1 97.31 113 ASN A C 1
ATOM 932 O O . ASN A 1 113 ? 21.547 -11.883 -11.766 1 97.31 113 ASN A O 1
ATOM 936 N N . ALA A 1 114 ? 19.906 -13.43 -11.586 1 97.12 114 ALA A N 1
ATOM 937 C CA . ALA A 1 114 ? 19.031 -12.547 -10.828 1 97.12 114 ALA A CA 1
ATOM 938 C C . ALA A 1 114 ? 19.656 -12.156 -9.492 1 97.12 114 ALA A C 1
ATOM 940 O O . ALA A 1 114 ? 19.594 -11 -9.078 1 97.12 114 ALA A O 1
ATOM 941 N N . ILE A 1 115 ? 20.297 -13.125 -8.852 1 97.88 115 ILE A N 1
ATOM 942 C CA . ILE A 1 115 ? 20.953 -12.867 -7.57 1 97.88 115 ILE A CA 1
ATOM 943 C C . ILE A 1 115 ? 22.078 -11.859 -7.758 1 97.88 115 ILE A C 1
ATOM 945 O O . ILE A 1 115 ? 22.219 -10.914 -6.98 1 97.88 115 ILE A O 1
ATOM 949 N N . VAL A 1 116 ? 22.844 -11.992 -8.789 1 97.94 116 VAL A N 1
ATOM 950 C CA . VAL A 1 116 ? 23.953 -11.078 -9.086 1 97.94 116 VAL A CA 1
ATOM 951 C C . VAL A 1 116 ? 23.406 -9.672 -9.344 1 97.94 116 VAL A C 1
ATOM 953 O O . VAL A 1 116 ? 23.922 -8.695 -8.812 1 97.94 116 VAL A O 1
ATOM 956 N N . PHE A 1 117 ? 22.406 -9.656 -10.133 1 97.31 117 PHE A N 1
ATOM 957 C CA . PHE A 1 117 ? 21.75 -8.391 -10.469 1 97.31 117 PHE A CA 1
ATOM 958 C C . PHE A 1 117 ? 21.266 -7.684 -9.203 1 97.31 117 PHE A C 1
ATOM 960 O O . PHE A 1 117 ? 21.531 -6.496 -9.016 1 97.31 117 PHE A O 1
ATOM 967 N N . LEU A 1 118 ? 20.578 -8.352 -8.344 1 97.75 118 LEU A N 1
ATOM 968 C CA . LEU A 1 118 ? 20.031 -7.801 -7.113 1 97.75 118 LEU A CA 1
ATOM 969 C C . LEU A 1 118 ? 21.125 -7.324 -6.18 1 97.75 118 LEU A C 1
ATOM 971 O O . LEU A 1 118 ? 21 -6.273 -5.543 1 97.75 118 LEU A O 1
ATOM 975 N N . LYS A 1 119 ? 22.203 -8.078 -6.094 1 98.31 119 LYS A N 1
ATOM 976 C CA . LYS A 1 119 ? 23.312 -7.688 -5.227 1 98.31 119 LYS A CA 1
ATOM 977 C C . LYS A 1 119 ? 23.953 -6.395 -5.711 1 98.31 119 LYS A C 1
ATOM 979 O O . LYS A 1 119 ? 24.344 -5.547 -4.902 1 98.31 119 LYS A O 1
ATOM 984 N N . LYS A 1 120 ? 24.109 -6.254 -6.969 1 97.81 120 LYS A N 1
ATOM 985 C CA . LYS A 1 120 ? 24.609 -5.004 -7.527 1 97.81 120 LYS A CA 1
ATOM 986 C C . LYS A 1 120 ? 23.688 -3.838 -7.191 1 97.81 120 LYS A C 1
ATOM 988 O O . LYS A 1 120 ? 24.141 -2.756 -6.824 1 97.81 120 LYS A O 1
ATOM 993 N N . LYS A 1 121 ? 22.406 -4.09 -7.355 1 96.31 121 LYS A N 1
ATOM 994 C CA . LYS A 1 121 ? 21.406 -3.068 -7.031 1 96.31 121 LYS A CA 1
ATOM 995 C C . LYS A 1 121 ? 21.453 -2.701 -5.551 1 96.31 121 LYS A C 1
ATOM 997 O O . LYS A 1 121 ? 21.375 -1.524 -5.195 1 96.31 121 LYS A O 1
ATOM 1002 N N . ILE A 1 122 ? 21.609 -3.684 -4.73 1 98.31 122 ILE A N 1
ATOM 1003 C CA . ILE A 1 122 ? 21.719 -3.469 -3.291 1 98.31 122 ILE A CA 1
ATOM 1004 C C . ILE A 1 122 ? 22.922 -2.576 -2.994 1 98.31 122 ILE A C 1
ATOM 1006 O O . ILE A 1 122 ? 22.828 -1.646 -2.191 1 98.31 122 ILE A O 1
ATOM 1010 N N . ASN A 1 123 ? 24 -2.818 -3.684 1 98.5 123 ASN A N 1
ATOM 1011 C CA . ASN A 1 123 ? 25.203 -2.016 -3.482 1 98.5 123 ASN A CA 1
ATOM 1012 C C . ASN A 1 123 ? 24.969 -0.553 -3.846 1 98.5 123 ASN A C 1
ATOM 1014 O O . ASN A 1 123 ? 25.422 0.347 -3.135 1 98.5 123 ASN A O 1
ATOM 1018 N N . ILE A 1 124 ? 24.312 -0.357 -4.852 1 97.88 124 ILE A N 1
ATOM 1019 C CA . ILE A 1 124 ? 23.984 0.999 -5.285 1 97.88 124 ILE A CA 1
ATOM 1020 C C . ILE A 1 124 ? 23.125 1.688 -4.223 1 97.88 124 ILE A C 1
ATOM 1022 O O . ILE A 1 124 ? 23.391 2.84 -3.865 1 97.88 124 ILE A O 1
ATOM 1026 N N . TYR A 1 125 ? 22.141 0.938 -3.738 1 97.81 125 TYR A N 1
ATOM 1027 C CA . TYR A 1 125 ? 21.25 1.496 -2.73 1 97.81 125 TYR A CA 1
ATOM 1028 C C . TYR A 1 125 ? 22 1.752 -1.425 1 97.81 125 TYR A C 1
ATOM 1030 O O . TYR A 1 125 ? 21.688 2.705 -0.704 1 97.81 125 TYR A O 1
ATOM 1038 N N . GLU A 1 126 ? 22.969 0.96 -1.138 1 98.5 126 GLU A N 1
ATOM 1039 C CA . GLU A 1 126 ? 23.797 1.178 0.049 1 98.5 126 GLU A CA 1
ATOM 1040 C C . GLU A 1 126 ? 24.578 2.48 -0.054 1 98.5 126 GLU A C 1
ATOM 1042 O O . GLU A 1 126 ? 24.766 3.182 0.943 1 98.5 126 GLU A O 1
ATOM 1047 N N . GLU A 1 127 ? 25 2.803 -1.212 1 98.31 127 GLU A N 1
ATOM 1048 C CA . GLU A 1 127 ? 25.672 4.086 -1.432 1 98.31 127 GLU A CA 1
ATOM 1049 C C . GLU A 1 127 ? 24.703 5.25 -1.195 1 98.31 127 GLU A C 1
ATOM 1051 O O . GLU A 1 127 ? 25.078 6.246 -0.569 1 98.31 127 GLU A O 1
ATOM 1056 N N . LYS A 1 128 ? 23.531 5.113 -1.696 1 98.06 128 LYS A N 1
ATOM 1057 C CA . LYS A 1 128 ? 22.516 6.133 -1.459 1 98.06 128 LYS A CA 1
ATOM 1058 C C . LYS A 1 128 ? 22.203 6.27 0.03 1 98.06 128 LYS A C 1
ATOM 1060 O O . LYS A 1 128 ? 22.031 7.383 0.532 1 98.06 128 LYS A O 1
ATOM 1065 N N . LEU A 1 129 ? 22.141 5.133 0.651 1 98.5 129 LEU A N 1
ATOM 1066 C CA . LEU A 1 129 ? 21.891 5.105 2.088 1 98.5 129 LEU A CA 1
ATOM 1067 C C . LEU A 1 129 ? 22.953 5.898 2.84 1 98.5 129 LEU A C 1
ATOM 1069 O O . LEU A 1 129 ? 22.641 6.695 3.723 1 98.5 129 LEU A O 1
ATOM 1073 N N . THR A 1 130 ? 24.203 5.746 2.492 1 98.12 130 THR A N 1
ATOM 1074 C CA . THR A 1 130 ? 25.312 6.461 3.102 1 98.12 130 THR A CA 1
ATOM 1075 C C . THR A 1 130 ? 25.172 7.965 2.893 1 98.12 130 THR A C 1
ATOM 1077 O O . THR A 1 130 ? 25.406 8.75 3.814 1 98.12 130 THR A O 1
ATOM 1080 N N . TYR A 1 131 ? 24.766 8.312 1.712 1 98 131 TYR A N 1
ATOM 1081 C CA . TYR A 1 131 ? 24.547 9.719 1.385 1 98 131 TYR A CA 1
ATOM 1082 C C . TYR A 1 131 ? 23.5 10.336 2.299 1 98 131 TYR A C 1
ATOM 1084 O O . TYR A 1 131 ? 23.734 11.383 2.908 1 98 131 TYR A O 1
ATOM 1092 N N . TRP A 1 132 ? 22.391 9.641 2.41 1 98 132 TRP A N 1
ATOM 1093 C CA . TRP A 1 132 ? 21.297 10.195 3.203 1 98 132 TRP A CA 1
ATOM 1094 C C . TRP A 1 132 ? 21.656 10.227 4.684 1 98 132 TRP A C 1
ATOM 1096 O O . TRP A 1 132 ? 21.266 11.148 5.41 1 98 132 TRP A O 1
ATOM 1106 N N . ASN A 1 133 ? 22.359 9.227 5.137 1 98.25 133 ASN A N 1
ATOM 1107 C CA . ASN A 1 133 ? 22.859 9.25 6.512 1 98.25 133 ASN A CA 1
ATOM 1108 C C . ASN A 1 133 ? 23.75 10.453 6.77 1 98.25 133 ASN A C 1
ATOM 1110 O O . ASN A 1 133 ? 23.656 11.094 7.82 1 98.25 133 ASN A O 1
ATOM 1114 N N . LYS A 1 134 ? 24.594 10.789 5.859 1 98.31 134 LYS A N 1
ATOM 1115 C CA . LYS A 1 134 ? 25.469 11.961 5.984 1 98.31 134 LYS A CA 1
ATOM 1116 C C . LYS A 1 134 ? 24.656 13.25 6.012 1 98.31 134 LYS A C 1
ATOM 1118 O O . LYS A 1 134 ? 24.938 14.141 6.816 1 98.31 134 LYS A O 1
ATOM 1123 N N . GLU A 1 135 ? 23.672 13.305 5.168 1 98 135 GLU A N 1
ATOM 1124 C CA . GLU A 1 135 ? 22.812 14.484 5.129 1 98 135 GLU A CA 1
ATOM 1125 C C . GLU A 1 135 ? 22.078 14.672 6.449 1 98 135 GLU A C 1
ATOM 1127 O O . GLU A 1 135 ? 21.953 15.789 6.949 1 98 135 GLU A O 1
ATOM 1132 N N . ILE A 1 136 ? 21.562 13.609 6.949 1 98.56 136 ILE A N 1
ATOM 1133 C CA . ILE A 1 136 ? 20.859 13.633 8.219 1 98.56 136 ILE A CA 1
ATOM 1134 C C . ILE A 1 136 ? 21.797 14.094 9.336 1 98.56 136 ILE A C 1
ATOM 1136 O O . ILE A 1 136 ? 21.422 14.945 10.148 1 98.56 136 ILE A O 1
ATOM 1140 N N . ALA A 1 137 ? 22.984 13.57 9.359 1 98 137 ALA A N 1
ATOM 1141 C CA . ALA A 1 137 ? 23.969 13.953 10.367 1 98 137 ALA A CA 1
ATOM 1142 C C . ALA A 1 137 ? 24.281 15.445 10.297 1 98 137 ALA A C 1
ATOM 1144 O O . ALA A 1 137 ? 24.391 16.109 11.328 1 98 137 ALA A O 1
ATOM 1145 N N . LYS A 1 138 ? 24.453 15.992 9.125 1 97.81 138 LYS A N 1
ATOM 1146 C CA . LYS A 1 138 ? 24.719 17.406 8.93 1 97.81 138 LYS A CA 1
ATOM 1147 C C . LYS A 1 138 ? 23.609 18.266 9.523 1 97.81 138 LYS A C 1
ATOM 1149 O O . LYS A 1 138 ? 23.891 19.25 10.227 1 97.81 138 LYS A O 1
ATOM 1154 N N . ILE A 1 139 ? 22.406 17.859 9.266 1 97.88 139 ILE A N 1
ATOM 1155 C CA . ILE A 1 139 ? 21.266 18.656 9.734 1 97.88 139 ILE A CA 1
ATOM 1156 C C . ILE A 1 139 ? 21.172 18.578 11.258 1 97.88 139 ILE A C 1
ATOM 1158 O O . ILE A 1 139 ? 20.906 19.562 11.922 1 97.88 139 ILE A O 1
ATOM 1162 N N . LYS A 1 140 ? 21.359 17.422 11.766 1 97.44 140 LYS A N 1
ATOM 1163 C CA . LYS A 1 140 ? 21.344 17.25 13.211 1 97.44 140 LYS A CA 1
ATOM 1164 C C . LYS A 1 140 ? 22.406 18.109 13.883 1 97.44 140 LYS A C 1
ATOM 1166 O O . LYS A 1 140 ? 22.156 18.734 14.914 1 97.44 140 LYS A O 1
ATOM 1171 N N . ALA A 1 141 ? 23.625 18.125 13.32 1 96.81 141 ALA A N 1
ATOM 1172 C CA . ALA A 1 141 ? 24.703 18.953 13.836 1 96.81 141 ALA A CA 1
ATOM 1173 C C . ALA A 1 141 ? 24.328 20.438 13.789 1 96.81 141 ALA A C 1
ATOM 1175 O O . ALA A 1 141 ? 24.578 21.172 14.734 1 96.81 141 ALA A O 1
ATOM 1176 N N . HIS A 1 142 ? 23.734 20.812 12.719 1 95.69 142 HIS A N 1
ATOM 1177 C CA . HIS A 1 142 ? 23.297 22.203 12.562 1 95.69 142 HIS A CA 1
ATOM 1178 C C . HIS A 1 142 ? 22.266 22.562 13.625 1 95.69 142 HIS A C 1
ATOM 1180 O O . HIS A 1 142 ? 22.359 23.625 14.242 1 95.69 142 HIS A O 1
ATOM 1186 N N . ILE A 1 143 ? 21.328 21.703 13.805 1 96.38 143 ILE A N 1
ATOM 1187 C CA . ILE A 1 143 ? 20.297 21.922 14.828 1 96.38 143 ILE A CA 1
ATOM 1188 C C . ILE A 1 143 ? 20.969 22.047 16.203 1 96.38 143 ILE A C 1
ATOM 1190 O O . ILE A 1 143 ? 20.641 22.953 16.969 1 96.38 143 ILE A O 1
ATOM 1194 N N . GLN A 1 144 ? 21.875 21.172 16.484 1 95.5 144 GLN A N 1
ATOM 1195 C CA . GLN A 1 144 ? 22.562 21.172 17.766 1 95.5 144 GLN A CA 1
ATOM 1196 C C . GLN A 1 144 ? 23.344 22.469 17.984 1 95.5 144 GLN A C 1
ATOM 1198 O O . GLN A 1 144 ? 23.328 23.031 19.078 1 95.5 144 GLN A O 1
ATOM 1203 N N . ILE A 1 145 ? 24.031 22.922 17 1 94.38 145 ILE A N 1
ATOM 1204 C CA . ILE A 1 145 ? 24.828 24.141 17.078 1 94.38 145 ILE A CA 1
ATOM 1205 C C . ILE A 1 145 ? 23.922 25.344 17.359 1 94.38 145 ILE A C 1
ATOM 1207 O O . ILE A 1 145 ? 24.203 26.156 18.234 1 94.38 145 ILE A O 1
ATOM 1211 N N . LEU A 1 146 ? 22.797 25.391 16.641 1 93.06 146 LEU A N 1
ATOM 1212 C CA . LEU A 1 146 ? 21.859 26.484 16.828 1 93.06 146 LEU A CA 1
ATOM 1213 C C . LEU A 1 146 ? 21.234 26.453 18.219 1 93.06 146 LEU A C 1
ATOM 1215 O O . LEU A 1 146 ? 21.125 27.484 18.875 1 93.06 146 LEU A O 1
ATOM 1219 N N . MET A 1 147 ? 20.891 25.297 18.656 1 93.56 147 MET A N 1
ATOM 1220 C CA . MET A 1 147 ? 20.297 25.141 19.969 1 93.56 147 MET A CA 1
ATOM 1221 C C . MET A 1 147 ? 21.266 25.578 21.062 1 93.56 147 MET A C 1
ATOM 1223 O O . MET A 1 147 ? 20.875 26.219 22.031 1 93.56 147 MET A O 1
ATOM 1227 N N . ARG A 1 148 ? 22.5 25.219 20.922 1 92.31 148 ARG A N 1
ATOM 1228 C CA . ARG A 1 148 ? 23.531 25.609 21.875 1 92.31 148 ARG A CA 1
ATOM 1229 C C . ARG A 1 148 ? 23.734 27.125 21.859 1 92.31 148 ARG A C 1
ATOM 1231 O O . ARG A 1 148 ? 23.891 27.734 22.922 1 92.31 148 ARG A O 1
ATOM 1238 N N . ALA A 1 149 ? 23.719 27.672 20.719 1 88.44 149 ALA A N 1
ATOM 1239 C CA . ALA A 1 149 ? 23.859 29.109 20.609 1 88.44 149 ALA A CA 1
ATOM 1240 C C . ALA A 1 149 ? 22.719 29.844 21.297 1 88.44 149 ALA A C 1
ATOM 1242 O O . ALA A 1 149 ? 22.938 30.812 22.016 1 88.44 149 ALA A O 1
ATOM 1243 N N . ILE A 1 150 ? 21.562 29.312 21.109 1 89.25 150 ILE A N 1
ATOM 1244 C CA . ILE A 1 150 ? 20.375 29.891 21.734 1 89.25 150 ILE A CA 1
ATOM 1245 C C . ILE A 1 150 ? 20.453 29.75 23.25 1 89.25 150 ILE A C 1
ATOM 1247 O O . ILE A 1 150 ? 20.188 30.703 23.984 1 89.25 150 ILE A O 1
ATOM 1251 N N . SER A 1 151 ? 20.828 28.625 23.703 1 89.12 151 SER A N 1
ATOM 1252 C CA . SER A 1 151 ? 20.938 28.359 25.125 1 89.12 151 SER A CA 1
ATOM 1253 C C . SER A 1 151 ? 21.984 29.25 25.781 1 89.12 151 SER A C 1
ATOM 1255 O O . SER A 1 151 ? 21.781 29.703 26.922 1 89.12 151 SER A O 1
ATOM 1257 N N . ASN A 1 152 ? 23.016 29.594 25.078 1 85.94 152 ASN A N 1
ATOM 1258 C CA . ASN A 1 152 ? 24.078 30.453 25.609 1 85.94 152 ASN A CA 1
ATOM 1259 C C . ASN A 1 152 ? 23.641 31.906 25.672 1 85.94 152 ASN A C 1
ATOM 1261 O O . ASN A 1 152 ? 24.203 32.688 26.438 1 85.94 152 ASN A O 1
ATOM 1265 N N . LEU A 1 153 ? 22.656 32.25 24.906 1 79.06 153 LEU A N 1
ATOM 1266 C CA . LEU A 1 153 ? 22.219 33.625 24.812 1 79.06 153 LEU A CA 1
ATOM 1267 C C . LEU A 1 153 ? 21.062 33.875 25.781 1 79.06 153 LEU A C 1
ATOM 1269 O O . LEU A 1 153 ? 20.812 35.031 26.156 1 79.06 153 LEU A O 1
ATOM 1273 N N . THR A 1 154 ? 20.328 32.906 26.125 1 72.5 154 THR A N 1
ATOM 1274 C CA . THR A 1 154 ? 19.203 33.094 27.047 1 72.5 154 THR A CA 1
ATOM 1275 C C . THR A 1 154 ? 19.594 32.719 28.469 1 72.5 154 THR A C 1
ATOM 1277 O O . THR A 1 154 ? 19.172 33.344 29.422 1 72.5 154 THR A O 1
ATOM 1280 N N . MET B 1 1 ? -28.859 21.781 23.359 1 43.31 1 MET B N 1
ATOM 1281 C CA . MET B 1 1 ? -29.359 23.125 23.078 1 43.31 1 MET B CA 1
ATOM 1282 C C . MET B 1 1 ? -29.203 23.469 21.594 1 43.31 1 MET B C 1
ATOM 1284 O O . MET B 1 1 ? -28.125 23.266 21.031 1 43.31 1 MET B O 1
ATOM 1288 N N . ASN B 1 2 ? -30.281 23.531 20.922 1 51.16 2 ASN B N 1
ATOM 1289 C CA . ASN B 1 2 ? -30.391 23.625 19.469 1 51.16 2 ASN B CA 1
ATOM 1290 C C . ASN B 1 2 ? -29.734 24.891 18.938 1 51.16 2 ASN B C 1
ATOM 1292 O O . ASN B 1 2 ? -30.109 26 19.328 1 51.16 2 ASN B O 1
ATOM 1296 N N . LEU B 1 3 ? -28.641 24.641 18.375 1 56 3 LEU B N 1
ATOM 1297 C CA . LEU B 1 3 ? -27.875 25.734 17.797 1 56 3 LEU B CA 1
ATOM 1298 C C . LEU B 1 3 ? -28.797 26.688 17.016 1 56 3 LEU B C 1
ATOM 1300 O O . LEU B 1 3 ? -28.609 27.906 17.062 1 56 3 LEU B O 1
ATOM 1304 N N . TYR B 1 4 ? -29.766 26.094 16.484 1 56.69 4 TYR B N 1
ATOM 1305 C CA . TYR B 1 4 ? -30.766 26.891 15.766 1 56.69 4 TYR B CA 1
ATOM 1306 C C . TYR B 1 4 ? -31.453 27.875 16.703 1 56.69 4 TYR B C 1
ATOM 1308 O O . TYR B 1 4 ? -31.734 29.016 16.312 1 56.69 4 TYR B O 1
ATOM 1316 N N . GLY B 1 5 ? -31.766 27.359 17.781 1 56.53 5 GLY B N 1
ATOM 1317 C CA . GLY B 1 5 ? -32.438 28.188 18.781 1 56.53 5 GLY B CA 1
ATOM 1318 C C . GLY B 1 5 ? -31.594 29.344 19.25 1 56.53 5 GLY B C 1
ATOM 1319 O O . GLY B 1 5 ? -32.094 30.469 19.391 1 56.53 5 GLY B O 1
ATOM 1320 N N . VAL B 1 6 ? -30.391 29.031 19.281 1 58.88 6 VAL B N 1
ATOM 1321 C CA . VAL B 1 6 ? -29.484 30.047 19.812 1 58.88 6 VAL B CA 1
ATOM 1322 C C . VAL B 1 6 ? -29.297 31.156 18.766 1 58.88 6 VAL B C 1
ATOM 1324 O O . VAL B 1 6 ? -29.344 32.344 19.109 1 58.88 6 VAL B O 1
ATOM 1327 N N . LEU B 1 7 ? -29.188 30.766 17.531 1 60.56 7 LEU B N 1
ATOM 1328 C CA . LEU B 1 7 ? -29.031 31.75 16.453 1 60.56 7 LEU B CA 1
ATOM 1329 C C . LEU B 1 7 ? -30.281 32.594 16.297 1 60.56 7 LEU B C 1
ATOM 1331 O O . LEU B 1 7 ? -30.188 33.812 16.094 1 60.56 7 LEU B O 1
ATOM 1335 N N . GLY B 1 8 ? -31.375 31.969 16.281 1 57.84 8 GLY B N 1
ATOM 1336 C CA . GLY B 1 8 ? -32.625 32.688 16.188 1 57.84 8 GLY B CA 1
ATOM 1337 C C . GLY B 1 8 ? -32.844 33.656 17.344 1 57.84 8 GLY B C 1
ATOM 1338 O O . GLY B 1 8 ? -33.25 34.812 17.125 1 57.84 8 GLY B O 1
ATOM 1339 N N . ASN B 1 9 ? -32.625 33.125 18.453 1 57.03 9 ASN B N 1
ATOM 1340 C CA . ASN B 1 9 ? -32.844 33.969 19.641 1 57.03 9 ASN B CA 1
ATOM 1341 C C . ASN B 1 9 ? -31.844 35.125 19.688 1 57.03 9 ASN B C 1
ATOM 1343 O O . ASN B 1 9 ? -32.188 36.219 20.125 1 57.03 9 ASN B O 1
ATOM 1347 N N . ALA B 1 10 ? -30.641 34.812 19.359 1 55.59 10 ALA B N 1
ATOM 1348 C CA . ALA B 1 10 ? -29.625 35.875 19.359 1 55.59 10 ALA B CA 1
ATOM 1349 C C . ALA B 1 10 ? -29.984 36.969 18.391 1 55.59 10 ALA B C 1
ATOM 1351 O O . ALA B 1 10 ? -29.75 38.156 18.672 1 55.59 10 ALA B O 1
ATOM 1352 N N . ALA B 1 11 ? -30.562 36.594 17.266 1 57.03 11 ALA B N 1
ATOM 1353 C CA . ALA B 1 11 ? -31 37.594 16.281 1 57.03 11 ALA B CA 1
ATOM 1354 C C . ALA B 1 11 ? -32.062 38.5 16.875 1 57.03 11 ALA B C 1
ATOM 1356 O O . ALA B 1 11 ? -32.125 39.688 16.531 1 57.03 11 ALA B O 1
ATOM 1357 N N . ILE B 1 12 ? -32.938 37.969 17.625 1 56.62 12 ILE B N 1
ATOM 1358 C CA . ILE B 1 12 ? -34.062 38.75 18.141 1 56.62 12 ILE B CA 1
ATOM 1359 C C . ILE B 1 12 ? -33.625 39.562 19.359 1 56.62 12 ILE B C 1
ATOM 1361 O O . ILE B 1 12 ? -34.062 40.688 19.547 1 56.62 12 ILE B O 1
ATOM 1365 N N . ASN B 1 13 ? -33.062 38.75 20.312 1 52 13 ASN B N 1
ATOM 1366 C CA . ASN B 1 13 ? -32.906 39.375 21.641 1 52 13 ASN B CA 1
ATOM 1367 C C . ASN B 1 13 ? -31.703 40.312 21.688 1 52 13 ASN B C 1
ATOM 1369 O O . ASN B 1 13 ? -30.547 39.844 21.719 1 52 13 ASN B O 1
ATOM 1373 N N . GLU B 1 14 ? -31.75 41.469 21.219 1 51.25 14 GLU B N 1
ATOM 1374 C CA . GLU B 1 14 ? -30.922 42.625 21.469 1 51.25 14 GLU B CA 1
ATOM 1375 C C . GLU B 1 14 ? -29.453 42.25 21.641 1 51.25 14 GLU B C 1
ATOM 1377 O O . GLU B 1 14 ? -28.688 42.938 22.297 1 51.25 14 GLU B O 1
ATOM 1382 N N . GLN B 1 15 ? -29.141 40.938 21.516 1 55.06 15 GLN B N 1
ATOM 1383 C CA . GLN B 1 15 ? -27.719 40.719 21.719 1 55.06 15 GLN B CA 1
ATOM 1384 C C . GLN B 1 15 ? -26.891 41.656 20.828 1 55.06 15 GLN B C 1
ATOM 1386 O O . GLN B 1 15 ? -27.234 41.875 19.656 1 55.06 15 GLN B O 1
ATOM 1391 N N . THR B 1 16 ? -25.969 42.438 21.531 1 68.44 16 THR B N 1
ATOM 1392 C CA . THR B 1 16 ? -25.109 43.469 20.953 1 68.44 16 THR B CA 1
ATOM 1393 C C . THR B 1 16 ? -24.453 42.969 19.672 1 68.44 16 THR B C 1
ATOM 1395 O O . THR B 1 16 ? -24.453 41.75 19.406 1 68.44 16 THR B O 1
ATOM 1398 N N . LYS B 1 17 ? -24.547 43.75 18.562 1 75.69 17 LYS B N 1
ATOM 1399 C CA . LYS B 1 17 ? -23.875 43.531 17.281 1 75.69 17 LYS B CA 1
ATOM 1400 C C . LYS B 1 17 ? -22.625 42.688 17.469 1 75.69 17 LYS B C 1
ATOM 1402 O O . LYS B 1 17 ? -22.344 41.812 16.656 1 75.69 17 LYS B O 1
ATOM 1407 N N . GLU B 1 18 ? -22.031 42.812 18.656 1 78.69 18 GLU B N 1
ATOM 1408 C CA . GLU B 1 18 ? -20.781 42.094 18.922 1 78.69 18 GLU B CA 1
ATOM 1409 C C . GLU B 1 18 ? -21.047 40.625 19.234 1 78.69 18 GLU B C 1
ATOM 1411 O O . GLU B 1 18 ? -20.312 39.75 18.781 1 78.69 18 GLU B O 1
ATOM 1416 N N . ASP B 1 19 ? -22.078 40.312 20 1 80.56 19 ASP B N 1
ATOM 1417 C CA . ASP B 1 19 ? -22.438 38.969 20.375 1 80.56 19 ASP B CA 1
ATOM 1418 C C . ASP B 1 19 ? -22.891 38.156 19.156 1 80.56 19 ASP B C 1
ATOM 1420 O O . ASP B 1 19 ? -22.578 36.969 19.031 1 80.56 19 ASP B O 1
ATOM 1424 N N . PHE B 1 20 ? -23.531 38.875 18.281 1 81.88 20 PHE B N 1
ATOM 1425 C CA . PHE B 1 20 ? -24.031 38.25 17.062 1 81.88 20 PHE B CA 1
ATOM 1426 C C . PHE B 1 20 ? -22.875 37.844 16.141 1 81.88 20 PHE B C 1
ATOM 1428 O O . PHE B 1 20 ? -22.859 36.719 15.594 1 81.88 20 PHE B O 1
ATOM 1435 N N . GLN B 1 21 ? -21.984 38.688 16.016 1 85.19 21 GLN B N 1
ATOM 1436 C CA . GLN B 1 21 ? -20.812 38.406 15.195 1 85.19 21 GLN B CA 1
ATOM 1437 C C . GLN B 1 21 ? -20.016 37.219 15.75 1 85.19 21 GLN B C 1
ATOM 1439 O O . GLN B 1 21 ? -19.484 36.406 14.984 1 85.19 21 GLN B O 1
ATOM 1444 N N . LYS B 1 22 ? -20.031 37.125 17.062 1 87.31 22 LYS B N 1
ATOM 1445 C CA . LYS B 1 22 ? -19.344 36.031 17.703 1 87.31 22 LYS B CA 1
ATOM 1446 C C . LYS B 1 22 ? -20.016 34.688 17.406 1 87.31 22 LYS B C 1
ATOM 1448 O O . LYS B 1 22 ? -19.344 33.688 17.188 1 87.31 22 LYS B O 1
ATOM 1453 N N . ILE B 1 23 ? -21.312 34.719 17.375 1 85.19 23 ILE B N 1
ATOM 1454 C CA . ILE B 1 23 ? -22.078 33.531 17.078 1 85.19 23 ILE B CA 1
ATOM 1455 C C . ILE B 1 23 ? -21.828 33.062 15.648 1 85.19 23 ILE B C 1
ATOM 1457 O O . ILE B 1 23 ? -21.656 31.891 15.375 1 85.19 23 ILE B O 1
ATOM 1461 N N . ILE B 1 24 ? -21.781 33.938 14.75 1 88.69 24 ILE B N 1
ATOM 1462 C CA . ILE B 1 24 ? -21.531 33.656 13.344 1 88.69 24 ILE B CA 1
ATOM 1463 C C . ILE B 1 24 ? -20.141 33.031 13.188 1 88.69 24 ILE B C 1
ATOM 1465 O O . ILE B 1 24 ? -20 32 12.516 1 88.69 24 ILE B O 1
ATOM 1469 N N . LEU B 1 25 ? -19.234 33.594 13.875 1 88.88 25 LEU B N 1
ATOM 1470 C CA . LEU B 1 25 ? -17.859 33.125 13.781 1 88.88 25 LEU B CA 1
ATOM 1471 C C . LEU B 1 25 ? -17.75 31.703 14.352 1 88.88 25 LEU B C 1
ATOM 1473 O O . LEU B 1 25 ? -17.062 30.844 13.781 1 88.88 25 LEU B O 1
ATOM 1477 N N . LYS B 1 26 ? -18.406 31.5 15.445 1 89.56 26 LYS B N 1
ATOM 1478 C CA . LYS B 1 26 ? -18.422 30.188 16.062 1 89.56 26 LYS B CA 1
ATOM 1479 C C . LYS B 1 26 ? -19.062 29.156 15.133 1 89.56 26 LYS B C 1
ATOM 1481 O O . LYS B 1 26 ? -18.578 28.016 15.023 1 89.56 26 LYS B O 1
ATOM 1486 N N . SER B 1 27 ? -20.141 29.547 14.469 1 89.12 27 SER B N 1
ATOM 1487 C CA . SER B 1 27 ? -20.828 28.656 13.539 1 89.12 27 SER B CA 1
ATOM 1488 C C . SER B 1 27 ? -19.953 28.312 12.344 1 89.12 27 SER B C 1
ATOM 1490 O O . SER B 1 27 ? -19.891 27.156 11.914 1 89.12 27 SER B O 1
ATOM 1492 N N . GLU B 1 28 ? -19.297 29.25 11.906 1 90.94 28 GLU B N 1
ATOM 1493 C CA . GLU B 1 28 ? -18.406 29.031 10.773 1 90.94 28 GLU B CA 1
ATOM 1494 C C . GLU B 1 28 ? -17.266 28.094 11.148 1 90.94 28 GLU B C 1
ATOM 1496 O O . GLU B 1 28 ? -16.891 27.219 10.359 1 90.94 28 GLU B O 1
ATOM 1501 N N . SER B 1 29 ? -16.75 28.328 12.336 1 91.62 29 SER B N 1
ATOM 1502 C CA . SER B 1 29 ? -15.695 27.453 12.82 1 91.62 29 SER B CA 1
ATOM 1503 C C . SER B 1 29 ? -16.203 26.031 12.992 1 91.62 29 SER B C 1
ATOM 1505 O O . SER B 1 29 ? -15.484 25.062 12.68 1 91.62 29 SER B O 1
ATOM 1507 N N . PHE B 1 30 ? -17.391 25.938 13.469 1 93.31 30 PHE B N 1
ATOM 1508 C CA . PHE B 1 30 ? -18.016 24.625 13.633 1 93.31 30 PHE B CA 1
ATOM 1509 C C . PHE B 1 30 ? -18.156 23.922 12.289 1 93.31 30 PHE B C 1
ATOM 1511 O O . PHE B 1 30 ? -17.844 22.734 12.172 1 93.31 30 PHE B O 1
ATOM 1518 N N . ILE B 1 31 ? -18.625 24.594 11.305 1 94 31 ILE B N 1
ATOM 1519 C CA . ILE B 1 31 ? -18.781 24.031 9.969 1 94 31 ILE B CA 1
ATOM 1520 C C . ILE B 1 31 ? -17.422 23.578 9.438 1 94 31 ILE B C 1
ATOM 1522 O O . ILE B 1 31 ? -17.281 22.438 8.969 1 94 31 ILE B O 1
ATOM 1526 N N . ASP B 1 32 ? -16.406 24.406 9.547 1 91.31 32 ASP B N 1
ATOM 1527 C CA . ASP B 1 32 ? -15.109 24.172 8.93 1 91.31 32 ASP B CA 1
ATOM 1528 C C . ASP B 1 32 ? -14.32 23.125 9.703 1 91.31 32 ASP B C 1
ATOM 1530 O O . ASP B 1 32 ? -13.727 22.219 9.109 1 91.31 32 ASP B O 1
ATOM 1534 N N . ASP B 1 33 ? -14.43 23.125 10.992 1 92.31 33 ASP B N 1
ATOM 1535 C CA . ASP B 1 33 ? -13.531 22.328 11.82 1 92.31 33 ASP B CA 1
ATOM 1536 C C . ASP B 1 33 ? -14.172 21 12.195 1 92.31 33 ASP B C 1
ATOM 1538 O O . ASP B 1 33 ? -13.484 19.984 12.352 1 92.31 33 ASP B O 1
ATOM 1542 N N . VAL B 1 34 ? -15.469 21.047 12.305 1 94.5 34 VAL B N 1
ATOM 1543 C CA . VAL B 1 34 ? -16.109 19.859 12.828 1 94.5 34 VAL B CA 1
ATOM 1544 C C . VAL B 1 34 ? -16.891 19.156 11.711 1 94.5 34 VAL B C 1
ATOM 1546 O O . VAL B 1 34 ? -16.578 18.016 11.359 1 94.5 34 VAL B O 1
ATOM 1549 N N . LEU B 1 35 ? -17.828 19.859 11.047 1 95.69 35 LEU B N 1
ATOM 1550 C CA . LEU B 1 35 ? -18.719 19.219 10.086 1 95.69 35 LEU B CA 1
ATOM 1551 C C . LEU B 1 35 ? -17.953 18.781 8.844 1 95.69 35 LEU B C 1
ATOM 1553 O O . LEU B 1 35 ? -18.156 17.688 8.328 1 95.69 35 LEU B O 1
ATOM 1557 N N . HIS B 1 36 ? -17.047 19.625 8.461 1 96.56 36 HIS B N 1
ATOM 1558 C CA . HIS B 1 36 ? -16.25 19.25 7.289 1 96.56 36 HIS B CA 1
ATOM 1559 C C . HIS B 1 36 ? -15.359 18.047 7.59 1 96.56 36 HIS B C 1
ATOM 1561 O O . HIS B 1 36 ? -15.164 17.188 6.734 1 96.56 36 HIS B O 1
ATOM 1567 N N . GLU B 1 37 ? -14.836 18.031 8.789 1 96.38 37 GLU B N 1
ATOM 1568 C CA . GLU B 1 37 ? -14.023 16.875 9.172 1 96.38 37 GLU B CA 1
ATOM 1569 C C . GLU B 1 37 ? -14.867 15.609 9.25 1 96.38 37 GLU B C 1
ATOM 1571 O O . GLU B 1 37 ? -14.445 14.555 8.773 1 96.38 37 GLU B O 1
ATOM 1576 N N . HIS B 1 38 ? -16.016 15.742 9.75 1 96.31 38 HIS B N 1
ATOM 1577 C CA . HIS B 1 38 ? -16.938 14.602 9.805 1 96.31 38 HIS B CA 1
ATOM 1578 C C . HIS B 1 38 ? -17.312 14.133 8.406 1 96.31 38 HIS B C 1
ATOM 1580 O O . HIS B 1 38 ? -17.375 12.93 8.141 1 96.31 38 HIS B O 1
ATOM 1586 N N . LEU B 1 39 ? -17.609 15.07 7.578 1 97.69 39 LEU B N 1
ATOM 1587 C CA . LEU B 1 39 ? -17.953 14.758 6.195 1 97.69 39 LEU B CA 1
ATOM 1588 C C . LEU B 1 39 ? -16.828 13.992 5.508 1 97.69 39 LEU B C 1
ATOM 1590 O O . LEU B 1 39 ? -17.062 12.961 4.887 1 97.69 39 LEU B O 1
ATOM 1594 N N . LYS B 1 40 ? -15.617 14.516 5.707 1 97.75 40 LYS B N 1
ATOM 1595 C CA . LYS B 1 40 ? -14.445 13.875 5.113 1 97.75 40 LYS B CA 1
ATOM 1596 C C . LYS B 1 40 ? -14.281 12.445 5.617 1 97.75 40 LYS B C 1
ATOM 1598 O O . LYS B 1 40 ? -14 11.539 4.836 1 97.75 40 LYS B O 1
ATOM 1603 N N . GLU B 1 41 ? -14.453 12.289 6.836 1 97.69 41 GLU B N 1
ATOM 1604 C CA . GLU B 1 41 ? -14.312 10.969 7.449 1 97.69 41 GLU B CA 1
ATOM 1605 C C . GLU B 1 41 ? -15.336 9.992 6.891 1 97.69 41 GLU B C 1
ATOM 1607 O O . GLU B 1 41 ? -15 8.844 6.57 1 97.69 41 GLU B O 1
ATOM 1612 N N . ARG B 1 42 ? -16.531 10.43 6.805 1 97.88 42 ARG B N 1
ATOM 1613 C CA . ARG B 1 42 ? -17.594 9.555 6.316 1 97.88 42 ARG B CA 1
ATOM 1614 C C . ARG B 1 42 ? -17.422 9.258 4.832 1 97.88 42 ARG B C 1
ATOM 1616 O O . ARG B 1 42 ? -17.688 8.141 4.379 1 97.88 42 ARG B O 1
ATOM 1623 N N . GLN B 1 43 ? -16.984 10.242 4.129 1 98.5 43 GLN B N 1
ATOM 1624 C CA . GLN B 1 43 ? -16.688 10.039 2.713 1 98.5 43 GLN B CA 1
ATOM 1625 C C . GLN B 1 43 ? -15.562 9.031 2.527 1 98.5 43 GLN B C 1
ATOM 1627 O O . GLN B 1 43 ? -15.609 8.188 1.63 1 98.5 43 GLN B O 1
ATOM 1632 N N . LYS B 1 44 ? -14.531 9.141 3.346 1 98.5 44 LYS B N 1
ATOM 1633 C CA . LYS B 1 44 ? -13.422 8.188 3.293 1 98.5 44 LYS B CA 1
ATOM 1634 C C . LYS B 1 44 ? -13.914 6.762 3.541 1 98.5 44 LYS B C 1
ATOM 1636 O O . LYS B 1 44 ? -13.539 5.832 2.824 1 98.5 44 LYS B O 1
ATOM 1641 N N . LYS B 1 45 ? -14.75 6.586 4.473 1 97.94 45 LYS B N 1
ATOM 1642 C CA . LYS B 1 45 ? -15.312 5.277 4.785 1 97.94 45 LYS B CA 1
ATOM 1643 C C . LYS B 1 45 ? -16.125 4.73 3.613 1 97.94 45 LYS B C 1
ATOM 1645 O O . LYS B 1 45 ? -15.984 3.562 3.246 1 97.94 45 LYS B O 1
ATOM 1650 N N . ARG B 1 46 ? -16.969 5.566 3.051 1 98.56 46 ARG B N 1
ATOM 1651 C CA . ARG B 1 46 ? -17.75 5.191 1.878 1 98.56 46 ARG B CA 1
ATOM 1652 C C . ARG B 1 46 ? -16.844 4.734 0.739 1 98.56 46 ARG B C 1
ATOM 1654 O O . ARG B 1 46 ? -17.094 3.697 0.12 1 98.56 46 ARG B O 1
ATOM 1661 N N . ASP B 1 47 ? -15.812 5.516 0.491 1 98.44 47 ASP B N 1
ATOM 1662 C CA . ASP B 1 47 ? -14.922 5.227 -0.624 1 98.44 47 ASP B CA 1
ATOM 1663 C C . ASP B 1 47 ? -14.164 3.918 -0.396 1 98.44 47 ASP B C 1
ATOM 1665 O O . ASP B 1 47 ? -13.906 3.174 -1.343 1 98.44 47 ASP B O 1
ATOM 1669 N N . GLU B 1 48 ? -13.75 3.684 0.81 1 98.38 48 GLU B N 1
ATOM 1670 C CA . GLU B 1 48 ? -13.109 2.416 1.147 1 98.38 48 GLU B CA 1
ATOM 1671 C C . GLU B 1 48 ? -14.031 1.236 0.857 1 98.38 48 GLU B C 1
ATOM 1673 O O . GLU B 1 48 ? -13.602 0.22 0.311 1 98.38 48 GLU B O 1
ATOM 1678 N N . ILE B 1 49 ? -15.25 1.385 1.165 1 98.31 49 ILE B N 1
ATOM 1679 C CA . ILE B 1 49 ? -16.234 0.331 0.941 1 98.31 49 ILE B CA 1
ATOM 1680 C C . ILE B 1 49 ? -16.438 0.129 -0.559 1 98.31 49 ILE B C 1
ATOM 1682 O O . ILE B 1 49 ? -16.531 -1.007 -1.032 1 98.31 49 ILE B O 1
ATOM 1686 N N . LEU B 1 50 ? -16.562 1.198 -1.234 1 98.44 50 LEU B N 1
ATOM 1687 C CA . LEU B 1 50 ? -16.719 1.136 -2.684 1 98.44 50 LEU B CA 1
ATOM 1688 C C . LEU B 1 50 ? -15.555 0.393 -3.328 1 98.44 50 LEU B C 1
ATOM 1690 O O . LEU B 1 50 ? -15.758 -0.425 -4.23 1 98.44 50 LEU B O 1
ATOM 1694 N N . GLN B 1 51 ? -14.414 0.711 -2.816 1 98.19 51 GLN B N 1
ATOM 1695 C CA . GLN B 1 51 ? -13.234 0.024 -3.33 1 98.19 51 GLN B CA 1
ATOM 1696 C C . GLN B 1 51 ? -13.297 -1.474 -3.043 1 98.19 51 GLN B C 1
ATOM 1698 O O . GLN B 1 51 ? -12.961 -2.291 -3.902 1 98.19 51 GLN B O 1
ATOM 1703 N N . ASP B 1 52 ? -13.68 -1.832 -1.888 1 97.25 52 ASP B N 1
ATOM 1704 C CA . ASP B 1 52 ? -13.828 -3.238 -1.523 1 97.25 52 ASP B CA 1
ATOM 1705 C C . ASP B 1 52 ? -14.797 -3.951 -2.461 1 97.25 52 ASP B C 1
ATOM 1707 O O . ASP B 1 52 ? -14.523 -5.055 -2.93 1 97.25 52 ASP B O 1
ATOM 1711 N N . ILE B 1 53 ? -15.828 -3.354 -2.703 1 98.44 53 ILE B N 1
ATOM 1712 C CA . ILE B 1 53 ? -16.859 -3.926 -3.572 1 98.44 53 ILE B CA 1
ATOM 1713 C C . ILE B 1 53 ? -16.281 -4.133 -4.973 1 98.44 53 ILE B C 1
ATOM 1715 O O . ILE B 1 53 ? -16.438 -5.207 -5.562 1 98.44 53 ILE B O 1
ATOM 1719 N N . PHE B 1 54 ? -15.641 -3.141 -5.438 1 98.12 54 PHE B N 1
ATOM 1720 C CA . PHE B 1 54 ? -15.023 -3.223 -6.758 1 98.12 54 PHE B CA 1
ATOM 1721 C C . PHE B 1 54 ? -14.055 -4.391 -6.832 1 98.12 54 PHE B C 1
ATOM 1723 O O . PHE B 1 54 ? -14.078 -5.168 -7.789 1 98.12 54 PHE B O 1
ATOM 1730 N N . ASP B 1 55 ? -13.258 -4.484 -5.848 1 97.94 55 ASP B N 1
ATOM 1731 C CA . ASP B 1 55 ? -12.273 -5.559 -5.809 1 97.94 55 ASP B CA 1
ATOM 1732 C C . ASP B 1 55 ? -12.945 -6.926 -5.824 1 97.94 55 ASP B C 1
ATOM 1734 O O . ASP B 1 55 ? -12.5 -7.84 -6.523 1 97.94 55 ASP B O 1
ATOM 1738 N N . MET B 1 56 ? -13.922 -7.035 -5.125 1 98.06 56 MET B N 1
ATOM 1739 C CA . MET B 1 56 ? -14.633 -8.312 -5.055 1 98.06 56 MET B CA 1
ATOM 1740 C C . MET B 1 56 ? -15.312 -8.633 -6.379 1 98.06 56 MET B C 1
ATOM 1742 O O . MET B 1 56 ? -15.328 -9.789 -6.805 1 98.06 56 MET B O 1
ATOM 1746 N N . GLU B 1 57 ? -15.836 -7.676 -6.984 1 98.25 57 GLU B N 1
ATOM 1747 C CA . GLU B 1 57 ? -16.469 -7.879 -8.281 1 98.25 57 GLU B CA 1
ATOM 1748 C C . GLU B 1 57 ? -15.453 -8.359 -9.32 1 98.25 57 GLU B C 1
ATOM 1750 O O . GLU B 1 57 ? -15.758 -9.234 -10.133 1 98.25 57 GLU B O 1
ATOM 1755 N N . ILE B 1 58 ? -14.328 -7.742 -9.289 1 97.75 58 ILE B N 1
ATOM 1756 C CA . ILE B 1 58 ? -13.258 -8.164 -10.195 1 97.75 58 ILE B CA 1
ATOM 1757 C C . ILE B 1 58 ? -12.914 -9.625 -9.938 1 97.75 58 ILE B C 1
ATOM 1759 O O . ILE B 1 58 ? -12.758 -10.406 -10.875 1 97.75 58 ILE B O 1
ATOM 1763 N N . LEU B 1 59 ? -12.805 -10 -8.695 1 97.5 59 LEU B N 1
ATOM 1764 C CA . LEU B 1 59 ? -12.492 -11.383 -8.352 1 97.5 59 LEU B CA 1
ATOM 1765 C C . LEU B 1 59 ? -13.586 -12.328 -8.844 1 97.5 59 LEU B C 1
ATOM 1767 O O . LEU B 1 59 ? -13.297 -13.398 -9.383 1 97.5 59 LEU B O 1
ATOM 1771 N N . VAL B 1 60 ? -14.812 -11.922 -8.688 1 97.75 60 VAL B N 1
ATOM 1772 C CA . VAL B 1 60 ? -15.93 -12.719 -9.172 1 97.75 60 VAL B CA 1
ATOM 1773 C C . VAL B 1 60 ? -15.789 -12.953 -10.672 1 97.75 60 VAL B C 1
ATOM 1775 O O . VAL B 1 60 ? -15.953 -14.078 -11.148 1 97.75 60 VAL B O 1
ATOM 1778 N N . ALA B 1 61 ? -15.477 -11.945 -11.344 1 97.25 61 ALA B N 1
ATOM 1779 C CA . ALA B 1 61 ? -15.289 -12.062 -12.789 1 97.25 61 ALA B CA 1
ATOM 178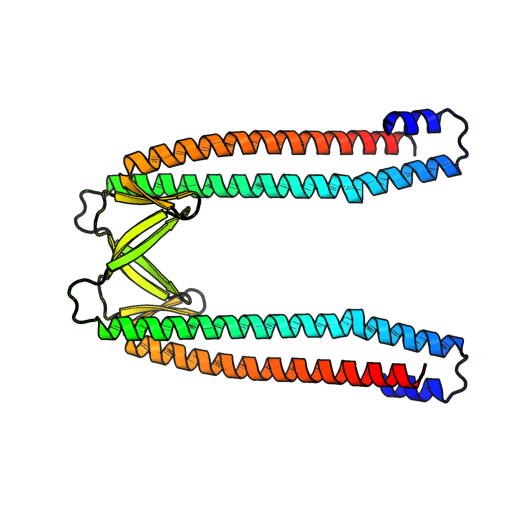0 C C . ALA B 1 61 ? -14.141 -13.008 -13.125 1 97.25 61 ALA B C 1
ATOM 1782 O O . ALA B 1 61 ? -14.25 -13.828 -14.039 1 97.25 61 ALA B O 1
ATOM 1783 N N . ASN B 1 62 ? -13.047 -12.906 -12.422 1 94.25 62 ASN B N 1
ATOM 1784 C CA . ASN B 1 62 ? -11.891 -13.766 -12.641 1 94.25 62 ASN B CA 1
ATOM 1785 C C . ASN B 1 62 ? -12.211 -15.227 -12.375 1 94.25 62 ASN B C 1
ATOM 1787 O O . ASN B 1 62 ? -11.789 -16.109 -13.117 1 94.25 62 ASN B O 1
ATOM 1791 N N . LEU B 1 63 ? -12.984 -15.461 -11.383 1 96.06 63 LEU B N 1
ATOM 1792 C CA . LEU B 1 63 ? -13.359 -16.828 -11.039 1 96.06 63 LEU B CA 1
ATOM 1793 C C . LEU B 1 63 ? -14.266 -17.422 -12.109 1 96.06 63 LEU B C 1
ATOM 1795 O O . LEU B 1 63 ? -14.133 -18.609 -12.453 1 96.06 63 LEU B O 1
ATOM 1799 N N . LYS B 1 64 ? -15.125 -16.641 -12.617 1 96.38 64 LYS B N 1
ATOM 1800 C CA . LYS B 1 64 ? -15.977 -17.094 -13.711 1 96.38 64 LYS B CA 1
ATOM 1801 C C . LYS B 1 64 ? -15.148 -17.5 -14.93 1 96.38 64 LYS B C 1
ATOM 1803 O O . LYS B 1 64 ? -15.422 -18.516 -15.57 1 96.38 64 LYS B O 1
ATOM 1808 N N . LEU B 1 65 ? -14.148 -16.703 -15.219 1 93.38 65 LEU B N 1
ATOM 1809 C CA . LEU B 1 65 ? -13.258 -17.016 -16.328 1 93.38 65 LEU B CA 1
ATOM 1810 C C . LEU B 1 65 ? -12.508 -18.312 -16.078 1 93.38 65 LEU B C 1
ATOM 1812 O O . LEU B 1 65 ? -12.352 -19.125 -17 1 93.38 65 LEU B O 1
ATOM 1816 N N . LEU B 1 66 ? -12.102 -18.484 -14.891 1 91.5 66 LEU B N 1
ATOM 1817 C CA . LEU B 1 66 ? -11.383 -19.703 -14.539 1 91.5 66 LEU B CA 1
ATOM 1818 C C . LEU B 1 66 ? -12.281 -20.938 -14.711 1 91.5 66 LEU B C 1
ATOM 1820 O O . LEU B 1 66 ? -11.828 -21.969 -15.188 1 91.5 66 LEU B O 1
ATOM 1824 N N . ILE B 1 67 ? -13.5 -20.797 -14.398 1 93.56 67 ILE B N 1
ATOM 1825 C CA . ILE B 1 67 ? -14.453 -21.875 -14.547 1 93.56 67 ILE B CA 1
ATOM 1826 C C . ILE B 1 67 ? -14.617 -22.234 -16.016 1 93.56 67 ILE B C 1
ATOM 1828 O O . ILE B 1 67 ? -14.68 -23.422 -16.375 1 93.56 67 ILE B O 1
ATOM 1832 N N . GLU B 1 68 ? -14.586 -21.234 -16.812 1 92.31 68 GLU B N 1
ATOM 1833 C CA . GLU B 1 68 ? -14.742 -21.438 -18.25 1 92.31 68 GLU B CA 1
ATOM 1834 C C . GLU B 1 68 ? -13.531 -22.141 -18.844 1 92.31 68 GLU B C 1
ATOM 1836 O O . GLU B 1 68 ? -13.641 -22.859 -19.844 1 92.31 68 GLU B O 1
ATOM 1841 N N . MET B 1 69 ? -12.43 -21.969 -18.172 1 88.25 69 MET B N 1
ATOM 1842 C CA . MET B 1 69 ? -11.18 -22.516 -18.688 1 88.25 69 MET B CA 1
ATOM 1843 C C . MET B 1 69 ? -10.844 -23.828 -18.016 1 88.25 69 MET B C 1
ATOM 1845 O O . MET B 1 69 ? -9.758 -24.375 -18.203 1 88.25 69 MET B O 1
ATOM 1849 N N . LYS B 1 70 ? -11.68 -24.344 -17.281 1 80.69 70 LYS B N 1
ATOM 1850 C CA . LYS B 1 70 ? -11.406 -25.484 -16.406 1 80.69 70 LYS B CA 1
ATOM 1851 C C . LYS B 1 70 ? -10.945 -26.703 -17.203 1 80.69 70 LYS B C 1
ATOM 1853 O O . LYS B 1 70 ? -10.195 -27.531 -16.688 1 80.69 70 LYS B O 1
ATOM 1858 N N . ASP B 1 71 ? -11.383 -26.797 -18.391 1 82.75 71 ASP B N 1
ATOM 1859 C CA . ASP B 1 71 ? -11.07 -27.969 -19.203 1 82.75 71 ASP B CA 1
ATOM 1860 C C . ASP B 1 71 ? -9.695 -27.859 -19.844 1 82.75 71 ASP B C 1
ATOM 1862 O O . ASP B 1 71 ? -9.18 -28.812 -20.422 1 82.75 71 ASP B O 1
ATOM 1866 N N . GLN B 1 72 ? -9.141 -26.703 -19.719 1 82.56 72 GLN B N 1
ATOM 1867 C CA . GLN B 1 72 ? -7.781 -26.547 -20.234 1 82.56 72 GLN B CA 1
ATOM 1868 C C . GLN B 1 72 ? -6.781 -27.297 -19.359 1 82.56 72 GLN B C 1
ATOM 1870 O O . GLN B 1 72 ? -6.938 -27.344 -18.125 1 82.56 72 GLN B O 1
ATOM 1875 N N . LYS B 1 73 ? -5.875 -27.969 -19.984 1 81.06 73 LYS B N 1
ATOM 1876 C CA . LYS B 1 73 ? -4.902 -28.797 -19.281 1 81.06 73 LYS B CA 1
ATOM 1877 C C . LYS B 1 73 ? -4.059 -27.969 -18.328 1 81.06 73 LYS B C 1
ATOM 1879 O O . LYS B 1 73 ? -3.816 -28.359 -17.188 1 81.06 73 LYS B O 1
ATOM 1884 N N . GLU B 1 74 ? -3.705 -26.828 -18.828 1 84.12 74 GLU B N 1
ATOM 1885 C CA . GLU B 1 74 ? -2.836 -25.969 -18.047 1 84.12 74 GLU B CA 1
ATOM 1886 C C . GLU B 1 74 ? -3.357 -24.531 -18.031 1 84.12 74 GLU B C 1
ATOM 1888 O O . GLU B 1 74 ? -3.797 -24.016 -19.062 1 84.12 74 GLU B O 1
ATOM 1893 N N . ILE B 1 75 ? -3.5 -24.078 -16.812 1 87.5 75 ILE B N 1
ATOM 1894 C CA . ILE B 1 75 ? -3.783 -22.656 -16.672 1 87.5 75 ILE B CA 1
ATOM 1895 C C . ILE B 1 75 ? -2.578 -21.938 -16.062 1 87.5 75 ILE B C 1
ATOM 1897 O O . ILE B 1 75 ? -2.258 -22.156 -14.883 1 87.5 75 ILE B O 1
ATOM 1901 N N . GLU B 1 76 ? -1.97 -21.125 -16.922 1 88.38 76 GLU B N 1
ATOM 1902 C CA . GLU B 1 76 ? -0.767 -20.422 -16.484 1 88.38 76 GLU B CA 1
ATOM 1903 C C . GLU B 1 76 ? -1.117 -19.234 -15.602 1 88.38 76 GLU B C 1
ATOM 1905 O O . GLU B 1 76 ? -2.08 -18.516 -15.883 1 88.38 76 GLU B O 1
ATOM 1910 N N . THR B 1 77 ? -0.385 -19.062 -14.531 1 91.06 77 THR B N 1
ATOM 1911 C CA . THR B 1 77 ? -0.521 -17.906 -13.648 1 91.06 77 THR B CA 1
ATOM 1912 C C . THR B 1 77 ? 0.848 -17.328 -13.305 1 91.06 77 THR B C 1
ATOM 1914 O O . THR B 1 77 ? 1.879 -17.938 -13.609 1 91.06 77 THR B O 1
ATOM 1917 N N . ILE B 1 78 ? 0.784 -16.094 -12.766 1 91.25 78 ILE B N 1
ATOM 1918 C CA . ILE B 1 78 ? 2.002 -15.375 -12.398 1 91.25 78 ILE B CA 1
ATOM 1919 C C . ILE B 1 78 ? 2.074 -15.234 -10.875 1 91.25 78 ILE B C 1
ATOM 1921 O O . ILE B 1 78 ? 1.097 -14.836 -10.234 1 91.25 78 ILE B O 1
ATOM 1925 N N . THR B 1 79 ? 3.186 -15.641 -10.359 1 92.06 79 THR B N 1
ATOM 1926 C CA . THR B 1 79 ? 3.439 -15.477 -8.93 1 92.06 79 THR B CA 1
ATOM 1927 C C . THR B 1 79 ? 4.496 -14.398 -8.695 1 92.06 79 THR B C 1
ATOM 1929 O O . THR B 1 79 ? 5.559 -14.422 -9.32 1 92.06 79 THR B O 1
ATOM 1932 N N . GLU B 1 80 ? 4.078 -13.57 -7.801 1 92.81 80 GLU B N 1
ATOM 1933 C CA . GLU B 1 80 ? 5.02 -12.5 -7.465 1 92.81 80 GLU B CA 1
ATOM 1934 C C . GLU B 1 80 ? 6.008 -12.961 -6.398 1 92.81 80 GLU B C 1
ATOM 1936 O O . GLU B 1 80 ? 5.609 -13.492 -5.363 1 92.81 80 GLU B O 1
ATOM 1941 N N . LEU B 1 81 ? 7.309 -12.734 -6.617 1 91.5 81 LEU B N 1
ATOM 1942 C CA . LEU B 1 81 ? 8.352 -13.133 -5.676 1 91.5 81 LEU B CA 1
ATOM 1943 C C . LEU B 1 81 ? 8.789 -11.953 -4.816 1 91.5 81 LEU B C 1
ATOM 1945 O O . LEU B 1 81 ? 9.406 -12.141 -3.764 1 91.5 81 LEU B O 1
ATOM 1949 N N . GLY B 1 82 ? 8.508 -10.758 -5.301 1 90.94 82 GLY B N 1
ATOM 1950 C CA . GLY B 1 82 ? 8.984 -9.539 -4.664 1 90.94 82 GLY B CA 1
ATOM 1951 C C . GLY B 1 82 ? 9.883 -8.711 -5.562 1 90.94 82 GLY B C 1
ATOM 1952 O O . GLY B 1 82 ? 10.383 -9.203 -6.574 1 90.94 82 GLY B O 1
ATOM 1953 N N . CYS B 1 83 ? 9.898 -7.363 -5.133 1 93.38 83 CYS B N 1
ATOM 1954 C CA . CYS B 1 83 ? 10.781 -6.449 -5.84 1 93.38 83 CYS B CA 1
ATOM 1955 C C . CYS B 1 83 ? 10.508 -6.469 -7.34 1 93.38 83 CYS B C 1
ATOM 1957 O O . CYS B 1 83 ? 11.438 -6.555 -8.141 1 93.38 83 CYS B O 1
ATOM 1959 N N . ASP B 1 84 ? 9.273 -6.559 -7.699 1 92.5 84 ASP B N 1
ATOM 1960 C CA . ASP B 1 84 ? 8.828 -6.555 -9.086 1 92.5 84 ASP B CA 1
ATOM 1961 C C . ASP B 1 84 ? 9.422 -7.73 -9.859 1 92.5 84 ASP B C 1
ATOM 1963 O O . ASP B 1 84 ? 9.906 -7.566 -10.977 1 92.5 84 ASP B O 1
ATOM 1967 N N . SER B 1 85 ? 9.469 -8.742 -9.227 1 94.75 85 SER B N 1
ATOM 1968 C CA . SER B 1 85 ? 9.906 -9.992 -9.836 1 94.75 85 SER B CA 1
ATOM 1969 C C . SER B 1 85 ? 8.789 -11.039 -9.828 1 94.75 85 SER B C 1
ATOM 1971 O O . SER B 1 85 ? 8 -11.102 -8.883 1 94.75 85 SER B O 1
ATOM 1973 N N . TYR B 1 86 ? 8.883 -11.961 -10.891 1 94.81 86 TYR B N 1
ATOM 1974 C CA . TYR B 1 86 ? 7.777 -12.891 -11.102 1 94.81 86 TYR B CA 1
ATOM 1975 C C . TYR B 1 86 ? 8.273 -14.219 -11.648 1 94.81 86 TYR B C 1
ATOM 1977 O O . TYR B 1 86 ? 9.328 -14.289 -12.273 1 94.81 86 TYR B O 1
ATOM 1985 N N . VAL B 1 87 ? 7.449 -15.273 -11.43 1 93.94 87 VAL B N 1
ATOM 1986 C CA . VAL B 1 87 ? 7.633 -16.562 -12.078 1 93.94 87 VAL B CA 1
ATOM 1987 C C . VAL B 1 87 ? 6.297 -17.062 -12.633 1 93.94 87 VAL B C 1
ATOM 1989 O O . VAL B 1 87 ? 5.234 -16.719 -12.109 1 93.94 87 VAL B O 1
ATOM 1992 N N . TYR B 1 88 ? 6.418 -17.797 -13.688 1 92.56 88 TYR B N 1
ATOM 1993 C CA . TYR B 1 88 ? 5.227 -18.438 -14.219 1 92.56 88 TYR B CA 1
ATOM 1994 C C . TYR B 1 88 ? 4.961 -19.766 -13.516 1 92.56 88 TYR B C 1
ATOM 1996 O O . TYR B 1 88 ? 5.898 -20.484 -13.156 1 92.56 88 TYR B O 1
ATOM 2004 N N . ALA B 1 89 ? 3.676 -19.984 -13.336 1 93.81 89 ALA B N 1
ATOM 2005 C CA . ALA B 1 89 ? 3.262 -21.203 -12.656 1 93.81 89 ALA B CA 1
ATOM 2006 C C . ALA B 1 89 ? 1.963 -21.75 -13.25 1 93.81 89 ALA B C 1
ATOM 2008 O O . ALA B 1 89 ? 1.26 -21.031 -13.977 1 93.81 89 ALA B O 1
ATOM 2009 N N . ASP B 1 90 ? 1.761 -23.031 -13.031 1 92.25 90 ASP B N 1
ATOM 2010 C CA . ASP B 1 90 ? 0.515 -23.672 -13.438 1 92.25 90 ASP B CA 1
ATOM 2011 C C . ASP B 1 90 ? -0.361 -24 -12.227 1 92.25 90 ASP B C 1
ATOM 2013 O O . ASP B 1 90 ? 0.118 -24.547 -11.234 1 92.25 90 ASP B O 1
ATOM 2017 N N . ILE B 1 91 ? -1.591 -23.594 -12.398 1 92.38 91 ILE B N 1
ATOM 2018 C CA . ILE B 1 91 ? -2.51 -23.844 -11.289 1 92.38 91 ILE B CA 1
ATOM 2019 C C . ILE B 1 91 ? -2.652 -25.359 -11.078 1 92.38 91 ILE B C 1
ATOM 2021 O O . ILE B 1 91 ? -2.867 -26.109 -12.039 1 92.38 91 ILE B O 1
ATOM 2025 N N . LEU B 1 92 ? -2.52 -25.766 -9.836 1 90.56 92 LEU B N 1
ATOM 2026 C CA . LEU B 1 92 ? -2.529 -27.188 -9.5 1 90.56 92 LEU B CA 1
ATOM 2027 C C . LEU B 1 92 ? -3.945 -27.75 -9.57 1 90.56 92 LEU B C 1
ATOM 2029 O O . LEU B 1 92 ? -4.184 -28.766 -10.25 1 90.56 92 LEU B O 1
ATOM 2033 N N . ASP B 1 93 ? -4.859 -27.266 -8.82 1 89.38 93 ASP B N 1
ATOM 2034 C CA . ASP B 1 93 ? -6.266 -27.656 -8.836 1 89.38 93 ASP B CA 1
ATOM 2035 C C . ASP B 1 93 ? -7.156 -26.484 -9.25 1 89.38 93 ASP B C 1
ATOM 2037 O O . ASP B 1 93 ? -7.367 -25.547 -8.461 1 89.38 93 ASP B O 1
ATOM 2041 N N . LYS B 1 94 ? -7.648 -26.547 -10.391 1 88.25 94 LYS B N 1
ATOM 2042 C CA . LYS B 1 94 ? -8.406 -25.453 -10.992 1 88.25 94 LYS B CA 1
ATOM 2043 C C . LYS B 1 94 ? -9.812 -25.375 -10.422 1 88.25 94 LYS B C 1
ATOM 2045 O O . LYS B 1 94 ? -10.57 -24.453 -10.734 1 88.25 94 LYS B O 1
ATOM 2050 N N . ASN B 1 95 ? -10.133 -26.312 -9.547 1 88.81 95 ASN B N 1
ATOM 2051 C CA . ASN B 1 95 ? -11.516 -26.375 -9.062 1 88.81 95 ASN B CA 1
ATOM 2052 C C . ASN B 1 95 ? -11.648 -25.766 -7.672 1 88.81 95 ASN B C 1
ATOM 2054 O O . ASN B 1 95 ? -12.758 -25.594 -7.168 1 88.81 95 ASN B O 1
ATOM 2058 N N . LYS B 1 96 ? -10.484 -25.438 -7.133 1 92.38 96 LYS B N 1
ATOM 2059 C CA . LYS B 1 96 ? -10.562 -25 -5.742 1 92.38 96 LYS B CA 1
ATOM 2060 C C . LYS B 1 96 ? -9.734 -23.734 -5.523 1 92.38 96 LYS B C 1
ATOM 2062 O O . LYS B 1 96 ? -8.727 -23.516 -6.203 1 92.38 96 LYS B O 1
ATOM 2067 N N . ILE B 1 97 ? -10.188 -22.922 -4.52 1 95.19 97 ILE B N 1
ATOM 2068 C CA . ILE B 1 97 ? -9.469 -21.734 -4.078 1 95.19 97 ILE B CA 1
ATOM 2069 C C . ILE B 1 97 ? -9.508 -21.656 -2.555 1 95.19 97 ILE B C 1
ATOM 2071 O O . ILE B 1 97 ? -10.328 -22.297 -1.908 1 95.19 97 ILE B O 1
ATOM 2075 N N . PHE B 1 98 ? -8.602 -20.875 -2.035 1 95.62 98 PHE B N 1
ATOM 2076 C CA . PHE B 1 98 ? -8.562 -20.562 -0.613 1 95.62 98 PHE B CA 1
ATOM 2077 C C . PHE B 1 98 ? -8.953 -19.109 -0.376 1 95.62 98 PHE B C 1
ATOM 2079 O O . PHE B 1 98 ? -8.344 -18.188 -0.941 1 95.62 98 PHE B O 1
ATOM 2086 N N . ILE B 1 99 ? -9.945 -18.906 0.454 1 94.94 99 ILE B N 1
ATOM 2087 C CA . ILE B 1 99 ? -10.438 -17.547 0.691 1 94.94 99 ILE B CA 1
ATOM 2088 C C . ILE B 1 99 ? -10.469 -17.266 2.191 1 94.94 99 ILE B C 1
ATOM 2090 O O . ILE B 1 99 ? -10.852 -18.125 2.986 1 94.94 99 ILE B O 1
ATOM 2094 N N . GLN B 1 100 ? -10.117 -16.047 2.525 1 92.75 100 GLN B N 1
ATOM 2095 C CA . GLN B 1 100 ? -10.164 -15.641 3.928 1 92.75 100 GLN B CA 1
ATOM 2096 C C . GLN B 1 100 ? -11.602 -15.383 4.379 1 92.75 100 GLN B C 1
ATOM 2098 O O . GLN B 1 100 ? -12.328 -14.609 3.744 1 92.75 100 GLN B O 1
ATOM 2103 N N . ILE B 1 101 ? -12 -16.016 5.383 1 89.31 101 ILE B N 1
ATOM 2104 C CA . ILE B 1 101 ? -13.367 -15.844 5.859 1 89.31 101 ILE B CA 1
ATOM 2105 C C . ILE B 1 101 ? -13.375 -14.945 7.094 1 89.31 101 ILE B C 1
ATOM 2107 O O . ILE B 1 101 ? -14.422 -14.422 7.484 1 89.31 101 ILE B O 1
ATOM 2111 N N . GLY B 1 102 ? -12.258 -14.805 7.82 1 83.44 102 GLY B N 1
ATOM 2112 C CA . GLY B 1 102 ? -12.141 -13.953 8.992 1 83.44 102 GLY B CA 1
ATOM 2113 C C . GLY B 1 102 ? -11 -14.344 9.914 1 83.44 102 GLY B C 1
ATOM 2114 O O . GLY B 1 102 ? -10.68 -15.523 10.039 1 83.44 102 GLY B O 1
ATOM 2115 N N . TYR B 1 103 ? -10.391 -13.305 10.547 1 83.44 103 TYR B N 1
ATOM 2116 C CA . TYR B 1 103 ? -9.414 -13.469 11.617 1 83.44 103 TYR B CA 1
ATOM 2117 C C . TYR B 1 103 ? -8.273 -14.375 11.188 1 83.44 103 TYR B C 1
ATOM 2119 O O . TYR B 1 103 ? -7.82 -15.227 11.953 1 83.44 103 TYR B O 1
ATOM 2127 N N . GLU B 1 104 ? -7.879 -14.469 9.922 1 84.62 104 GLU B N 1
ATOM 2128 C CA . GLU B 1 104 ? -6.73 -15.195 9.383 1 84.62 104 GLU B CA 1
ATOM 2129 C C . GLU B 1 104 ? -7.074 -16.656 9.133 1 84.62 104 GLU B C 1
ATOM 2131 O O . GLU B 1 104 ? -6.18 -17.5 9.016 1 84.62 104 GLU B O 1
ATOM 2136 N N . PHE B 1 105 ? -8.391 -16.922 9.219 1 91.06 105 PHE B N 1
ATOM 2137 C CA . PHE B 1 105 ? -8.812 -18.266 8.844 1 91.06 105 PHE B CA 1
ATOM 2138 C C . PHE B 1 105 ? -9.164 -18.312 7.359 1 91.06 105 PHE B C 1
ATOM 2140 O O . PHE B 1 105 ? -9.844 -17.422 6.844 1 91.06 105 PHE B O 1
ATOM 2147 N N . TYR B 1 106 ? -8.672 -19.375 6.77 1 93.06 106 TYR B N 1
ATOM 2148 C CA . TYR B 1 106 ? -8.922 -19.578 5.348 1 93.06 106 TYR B CA 1
ATOM 2149 C C . TYR B 1 106 ? -9.742 -20.844 5.121 1 93.06 106 TYR B C 1
ATOM 2151 O O . TYR B 1 106 ? -9.57 -21.844 5.836 1 93.06 106 TYR B O 1
ATOM 2159 N N . LEU B 1 107 ? -10.578 -20.797 4.172 1 94.5 107 LEU B N 1
ATOM 2160 C CA . LEU B 1 107 ? -11.391 -21.953 3.777 1 94.5 107 LEU B CA 1
ATOM 2161 C C . LEU B 1 107 ? -11.125 -22.328 2.324 1 94.5 107 LEU B C 1
ATOM 2163 O O . LEU B 1 107 ? -11.047 -21.453 1.456 1 94.5 107 LEU B O 1
ATOM 2167 N N . GLU B 1 108 ? -11.016 -23.609 2.195 1 95.88 108 GLU B N 1
ATOM 2168 C CA . GLU B 1 108 ? -10.984 -24.156 0.838 1 95.88 108 GLU B CA 1
ATOM 2169 C C . GLU B 1 108 ? -12.391 -24.344 0.289 1 95.88 108 GLU B C 1
ATOM 2171 O O . GLU B 1 108 ? -13.258 -24.922 0.965 1 95.88 108 GLU B O 1
ATOM 2176 N N . MET B 1 109 ? -12.633 -23.859 -0.934 1 95.69 109 MET B N 1
ATOM 2177 C CA . MET B 1 109 ? -13.953 -24.062 -1.534 1 95.69 109 MET B CA 1
ATOM 2178 C C . MET B 1 109 ? -13.859 -24.109 -3.055 1 95.69 109 MET B C 1
ATOM 2180 O O . MET B 1 109 ? -12.82 -23.766 -3.627 1 95.69 109 MET B O 1
ATOM 2184 N N . SER B 1 110 ? -14.906 -24.656 -3.65 1 95.88 110 SER B N 1
ATOM 2185 C CA . SER B 1 110 ? -14.969 -24.641 -5.105 1 95.88 110 SER B CA 1
ATOM 2186 C C . SER B 1 110 ? -15.102 -23.219 -5.641 1 95.88 110 SER B C 1
ATOM 2188 O O . SER B 1 110 ? -15.477 -22.312 -4.902 1 95.88 110 SER B O 1
ATOM 2190 N N . LEU B 1 111 ? -14.82 -23.016 -6.895 1 95.88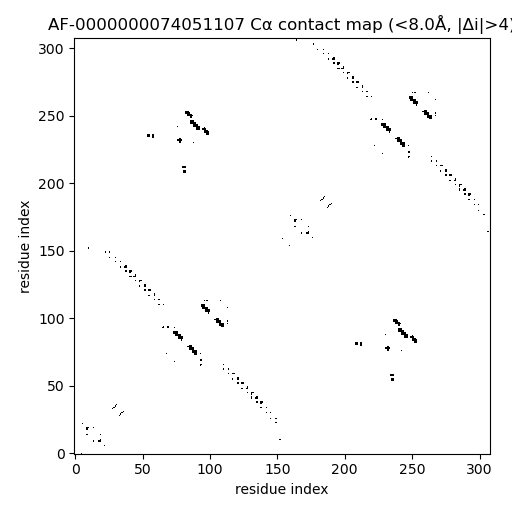 111 LEU B N 1
ATOM 2191 C CA . LEU B 1 111 ? -14.945 -21.703 -7.523 1 95.88 111 LEU B CA 1
ATOM 2192 C C . LEU B 1 111 ? -16.391 -21.203 -7.473 1 95.88 111 LEU B C 1
ATOM 2194 O O . LEU B 1 111 ? -16.625 -20.016 -7.234 1 95.88 111 LEU B O 1
ATOM 2198 N N . GLU B 1 112 ? -17.312 -22.109 -7.656 1 96.69 112 GLU B N 1
ATOM 2199 C CA . GLU B 1 112 ? -18.734 -21.766 -7.629 1 96.69 112 GLU B CA 1
ATOM 2200 C C . GLU B 1 112 ? -19.156 -21.281 -6.242 1 96.69 112 GLU B C 1
ATOM 2202 O O . GLU B 1 112 ? -19.844 -20.266 -6.113 1 96.69 112 GLU B O 1
ATOM 2207 N N . ASN B 1 113 ? -18.766 -22 -5.281 1 97.25 113 ASN B N 1
ATOM 2208 C CA . ASN B 1 113 ? -19.094 -21.609 -3.912 1 97.25 113 ASN B CA 1
ATOM 2209 C C . ASN B 1 113 ? -18.422 -20.281 -3.531 1 97.25 113 ASN B C 1
ATOM 2211 O O . ASN B 1 113 ? -19 -19.484 -2.785 1 97.25 113 ASN B O 1
ATOM 2215 N N . ALA B 1 114 ? -17.188 -20.094 -3.996 1 97.12 114 ALA B N 1
ATOM 2216 C CA . ALA B 1 114 ? -16.484 -18.844 -3.74 1 97.12 114 ALA B CA 1
ATOM 2217 C C . ALA B 1 114 ? -17.25 -17.656 -4.32 1 97.12 114 ALA B C 1
ATOM 2219 O O . ALA B 1 114 ? -17.359 -16.594 -3.68 1 97.12 114 ALA B O 1
ATOM 2220 N N . ILE B 1 115 ? -17.797 -17.844 -5.527 1 97.88 115 ILE B N 1
ATOM 2221 C CA . ILE B 1 115 ? -18.562 -16.781 -6.18 1 97.88 115 ILE B CA 1
ATOM 2222 C C . ILE B 1 115 ? -19.812 -16.453 -5.344 1 97.88 115 ILE B C 1
ATOM 2224 O O . ILE B 1 115 ? -20.109 -15.281 -5.113 1 97.88 115 ILE B O 1
ATOM 2228 N N . VAL B 1 116 ? -20.469 -17.438 -4.832 1 97.94 116 VAL B N 1
ATOM 2229 C CA . VAL B 1 116 ? -21.656 -17.25 -4 1 97.94 116 VAL B CA 1
ATOM 2230 C C . VAL B 1 116 ? -21.281 -16.5 -2.723 1 97.94 116 VAL B C 1
ATOM 2232 O O . VAL B 1 116 ? -21.969 -15.555 -2.328 1 97.94 116 VAL B O 1
ATOM 2235 N N . PHE B 1 117 ? -20.25 -16.953 -2.154 1 97.25 117 PHE B N 1
ATOM 2236 C CA . PHE B 1 117 ? -19.734 -16.344 -0.933 1 97.25 117 PHE B CA 1
ATOM 2237 C C . PHE B 1 117 ? -19.438 -14.867 -1.155 1 97.25 117 PHE B C 1
ATOM 2239 O O . PHE B 1 117 ? -19.859 -14.016 -0.371 1 97.25 117 PHE B O 1
ATOM 2246 N N . LEU B 1 118 ? -18.734 -14.523 -2.18 1 97.75 118 LEU B N 1
ATOM 2247 C CA . LEU B 1 118 ? -18.344 -13.156 -2.496 1 97.75 118 LEU B CA 1
ATOM 2248 C C . LEU B 1 118 ? -19.562 -12.289 -2.783 1 97.75 118 LEU B C 1
ATOM 2250 O O . LEU B 1 118 ? -19.625 -11.133 -2.367 1 97.75 118 LEU B O 1
ATOM 2254 N N . LYS B 1 119 ? -20.531 -12.836 -3.477 1 98.31 119 LYS B N 1
ATOM 2255 C CA . LYS B 1 119 ? -21.734 -12.078 -3.791 1 98.31 119 LYS B CA 1
ATOM 2256 C C . LYS B 1 119 ? -22.516 -11.727 -2.523 1 98.31 119 LYS B C 1
ATOM 2258 O O . LYS B 1 119 ? -23.062 -10.633 -2.402 1 98.31 119 LYS B O 1
ATOM 2263 N N . LYS B 1 120 ? -22.578 -12.633 -1.621 1 97.81 120 LYS B N 1
ATOM 2264 C CA . LYS B 1 120 ? -23.203 -12.352 -0.332 1 97.81 120 LYS B CA 1
ATOM 2265 C C . LYS B 1 120 ? -22.469 -11.25 0.41 1 97.81 120 LYS B C 1
ATOM 2267 O O . LYS B 1 120 ? -23.078 -10.352 0.987 1 97.81 120 LYS B O 1
ATOM 2272 N N . LYS B 1 121 ? -21.156 -11.359 0.399 1 96.25 121 LYS B N 1
ATOM 2273 C CA . LYS B 1 121 ? -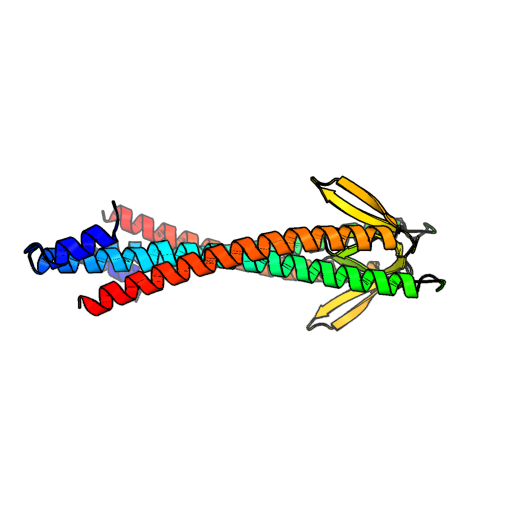20.328 -10.336 1.039 1 96.25 121 LYS B CA 1
ATOM 2274 C C . LYS B 1 121 ? -20.531 -8.977 0.384 1 96.25 121 LYS B C 1
ATOM 2276 O O . LYS B 1 121 ? -20.625 -7.957 1.072 1 96.25 121 LYS B O 1
ATOM 2281 N N . ILE B 1 122 ? -20.609 -8.969 -0.912 1 98.31 122 ILE B N 1
ATOM 2282 C CA . ILE B 1 122 ? -20.844 -7.746 -1.663 1 98.31 122 ILE B CA 1
ATOM 2283 C C . ILE B 1 122 ? -22.172 -7.121 -1.233 1 98.31 122 ILE B C 1
ATOM 2285 O O . ILE B 1 122 ? -22.25 -5.91 -1.019 1 98.31 122 ILE B O 1
ATOM 2289 N N . ASN B 1 123 ? -23.156 -7.953 -1.05 1 98.5 123 ASN B N 1
ATOM 2290 C CA . ASN B 1 123 ? -24.469 -7.465 -0.627 1 98.5 123 ASN B CA 1
ATOM 2291 C C . ASN B 1 123 ? -24.391 -6.805 0.747 1 98.5 123 ASN B C 1
ATOM 2293 O O . ASN B 1 123 ? -25.016 -5.758 0.967 1 98.5 123 ASN B O 1
ATOM 2297 N N . ILE B 1 124 ? -23.703 -7.367 1.583 1 97.81 124 ILE B N 1
ATOM 2298 C CA . ILE B 1 124 ? -23.516 -6.812 2.922 1 97.81 124 ILE B CA 1
ATOM 2299 C C . ILE B 1 124 ? -22.844 -5.449 2.834 1 97.81 124 ILE B C 1
ATOM 2301 O O . ILE B 1 124 ? -23.266 -4.492 3.482 1 97.81 124 ILE B O 1
ATOM 2305 N N . TYR B 1 125 ? -21.797 -5.414 1.999 1 97.75 125 TYR B N 1
ATOM 2306 C CA . TYR B 1 125 ? -21.062 -4.168 1.844 1 97.75 125 TYR B CA 1
ATOM 2307 C C . TYR B 1 125 ? -21.906 -3.104 1.171 1 97.75 125 TYR B C 1
ATOM 2309 O O . TYR B 1 125 ? -21.781 -1.914 1.467 1 97.75 125 TYR B O 1
ATOM 2317 N N . GLU B 1 126 ? -22.797 -3.502 0.318 1 98.44 126 GLU B N 1
ATOM 2318 C CA . GLU B 1 126 ? -23.734 -2.564 -0.315 1 98.44 126 GLU B CA 1
ATOM 2319 C C . GLU B 1 126 ? -24.672 -1.939 0.711 1 98.44 126 GLU B C 1
ATOM 2321 O O . GLU B 1 126 ? -25.016 -0.76 0.608 1 98.44 126 GLU B O 1
ATOM 2326 N N . GLU B 1 127 ? -25.047 -2.688 1.673 1 98.25 127 GLU B N 1
ATOM 2327 C CA . GLU B 1 127 ? -25.859 -2.15 2.762 1 98.25 127 GLU B CA 1
ATOM 2328 C C . GLU B 1 127 ? -25.078 -1.111 3.566 1 98.25 127 GLU B C 1
ATOM 2330 O O . GLU B 1 127 ? -25.625 -0.059 3.916 1 98.25 127 GLU B O 1
ATOM 2335 N N . LYS B 1 128 ? -23.859 -1.415 3.846 1 98.06 128 LYS B N 1
ATOM 2336 C CA . LYS B 1 128 ? -23 -0.458 4.539 1 98.06 128 LYS B CA 1
ATOM 2337 C C . LYS B 1 128 ? -22.828 0.814 3.717 1 98.06 128 LYS B C 1
ATOM 2339 O O . LYS B 1 128 ? -22.812 1.919 4.266 1 98.06 128 LYS B O 1
ATOM 2344 N N . LEU B 1 129 ? -22.641 0.585 2.451 1 98.44 129 LEU B N 1
ATOM 2345 C CA . LEU B 1 129 ? -22.5 1.711 1.534 1 98.44 129 LEU B CA 1
ATOM 2346 C C . LEU B 1 129 ? -23.703 2.637 1.608 1 98.44 129 LEU B C 1
ATOM 2348 O O . LEU B 1 129 ? -23.562 3.859 1.68 1 98.44 129 LEU B O 1
ATOM 2352 N N . THR B 1 130 ? -24.891 2.115 1.648 1 98.12 130 THR B N 1
ATOM 2353 C CA . THR B 1 130 ? -26.125 2.879 1.752 1 98.12 130 THR B CA 1
ATOM 2354 C C . THR B 1 130 ? -26.172 3.672 3.055 1 98.12 130 THR B C 1
ATOM 2356 O O . THR B 1 130 ? -26.562 4.84 3.064 1 98.12 130 THR B O 1
ATOM 2359 N N . TYR B 1 131 ? -25.719 3.035 4.094 1 97.94 131 TYR B N 1
ATOM 23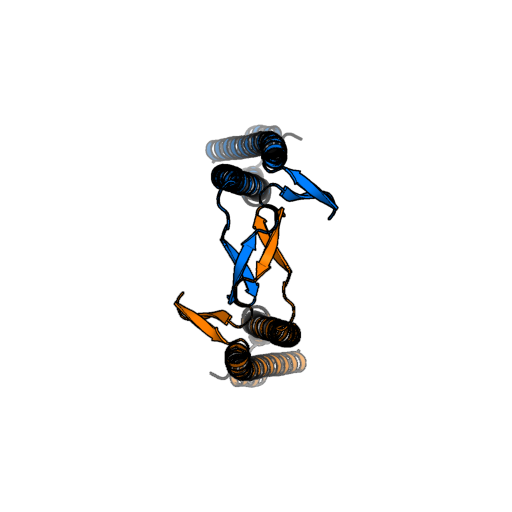60 C CA . TYR B 1 131 ? -25.672 3.688 5.398 1 97.94 131 TYR B CA 1
ATOM 2361 C C . TYR B 1 131 ? -24.766 4.918 5.352 1 97.94 131 TYR B C 1
ATOM 2363 O O . TYR B 1 131 ? -25.172 6.008 5.762 1 97.94 131 TYR B O 1
ATOM 2371 N N . TRP B 1 132 ? -23.594 4.719 4.801 1 98 132 TRP B N 1
ATOM 2372 C CA . TRP B 1 132 ? -22.641 5.82 4.789 1 98 132 TRP B CA 1
ATOM 2373 C C . TRP B 1 132 ? -23.094 6.934 3.852 1 98 132 TRP B C 1
ATOM 2375 O O . TRP B 1 132 ? -22.875 8.117 4.125 1 98 132 TRP B O 1
ATOM 2385 N N . ASN B 1 133 ? -23.703 6.57 2.76 1 98.19 133 ASN B N 1
ATOM 2386 C CA . ASN B 1 133 ? -24.297 7.574 1.877 1 98.19 133 ASN B CA 1
ATOM 2387 C C . ASN B 1 133 ? -25.359 8.406 2.596 1 98.19 133 ASN B C 1
ATOM 2389 O O . ASN B 1 133 ? -25.422 9.625 2.426 1 98.19 133 ASN B O 1
ATOM 2393 N N . LYS B 1 134 ? -26.172 7.793 3.398 1 98.31 134 LYS B N 1
ATOM 2394 C CA . LYS B 1 134 ? -27.188 8.5 4.172 1 98.31 134 LYS B CA 1
ATOM 2395 C C . LYS B 1 134 ? -26.547 9.43 5.195 1 98.31 134 LYS B C 1
ATOM 2397 O O . LYS B 1 134 ? -26.984 10.57 5.363 1 98.31 134 LYS B O 1
ATOM 2402 N N . GLU B 1 135 ? -25.531 8.961 5.828 1 97.94 135 GLU B N 1
ATOM 2403 C CA . GLU B 1 135 ? -24.812 9.773 6.809 1 97.94 135 GLU B CA 1
ATOM 2404 C C . GLU B 1 135 ? -24.203 11.008 6.156 1 97.94 135 GLU B C 1
ATOM 2406 O O . GLU B 1 135 ? -24.266 12.109 6.711 1 97.94 135 GLU B O 1
ATOM 2411 N N . ILE B 1 136 ? -23.609 10.797 5.047 1 98.56 136 ILE B N 1
ATOM 2412 C CA . ILE B 1 136 ? -23 11.883 4.297 1 98.56 136 ILE B CA 1
ATOM 2413 C C . ILE B 1 136 ? -24.062 12.906 3.898 1 98.56 136 ILE B C 1
ATOM 2415 O O . ILE B 1 136 ? -23.859 14.109 4.055 1 98.56 136 ILE B O 1
ATOM 2419 N N . ALA B 1 137 ? -25.172 12.445 3.414 1 98 137 ALA B N 1
ATOM 2420 C CA . ALA B 1 137 ? -26.266 13.312 3.016 1 98 137 ALA B CA 1
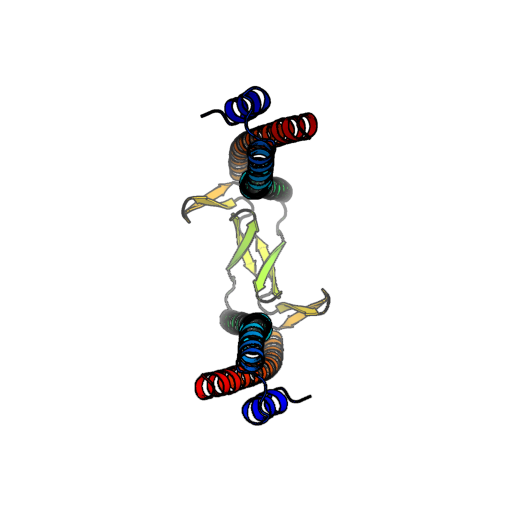ATOM 2421 C C . ALA B 1 137 ? -26.766 14.148 4.195 1 98 137 ALA B C 1
ATOM 2423 O O . ALA B 1 137 ? -27.031 15.344 4.047 1 98 137 ALA B O 1
ATOM 2424 N N . LYS B 1 138 ? -26.906 13.57 5.359 1 97.81 138 LYS B N 1
ATOM 2425 C CA . LYS B 1 138 ? -27.344 14.266 6.57 1 97.81 138 LYS B CA 1
ATOM 2426 C C . LYS B 1 138 ? -26.391 15.406 6.914 1 97.81 138 LYS B C 1
ATOM 2428 O O . LYS B 1 138 ? -26.844 16.516 7.207 1 97.81 138 LYS B O 1
ATOM 2433 N N . ILE B 1 139 ? -25.125 15.117 6.824 1 97.88 139 ILE B N 1
ATOM 2434 C CA . ILE B 1 139 ? -24.141 16.125 7.191 1 97.88 139 ILE B CA 1
ATOM 2435 C C . ILE B 1 139 ? -24.156 17.266 6.168 1 97.88 139 ILE B C 1
ATOM 2437 O O . ILE B 1 139 ? -24.047 18.438 6.531 1 97.88 139 ILE B O 1
ATOM 2441 N N . LYS B 1 140 ? -24.234 16.906 4.945 1 97.44 140 LYS B N 1
ATOM 2442 C CA . LYS B 1 140 ? -24.297 17.922 3.895 1 97.44 140 LYS B CA 1
ATOM 2443 C C . LYS B 1 140 ? -25.516 18.828 4.078 1 97.44 140 LYS B C 1
ATOM 2445 O O . LYS B 1 140 ? -25.406 20.047 3.922 1 97.44 140 LYS B O 1
ATOM 2450 N N . ALA B 1 141 ? -26.672 18.219 4.402 1 96.81 141 ALA B N 1
ATOM 2451 C CA . ALA B 1 141 ? -27.875 19 4.664 1 96.81 141 ALA B CA 1
ATOM 2452 C C . ALA B 1 141 ? -27.688 19.938 5.852 1 96.81 141 ALA B C 1
ATOM 2454 O O . ALA B 1 141 ? -28.094 21.094 5.812 1 96.81 141 ALA B O 1
ATOM 2455 N N . HIS B 1 142 ? -27.062 19.438 6.852 1 95.69 142 HIS B N 1
ATOM 2456 C CA . HIS B 1 142 ? -26.797 20.234 8.039 1 95.69 142 HIS B CA 1
ATOM 2457 C C . HIS B 1 142 ? -25.906 21.422 7.707 1 95.69 142 HIS B C 1
ATOM 2459 O O . HIS B 1 142 ? -26.172 22.547 8.133 1 95.69 142 HIS B O 1
ATOM 2465 N N . ILE B 1 143 ? -24.875 21.172 6.969 1 96.31 143 ILE B N 1
ATOM 2466 C CA . ILE B 1 143 ? -23.969 22.219 6.539 1 96.31 143 ILE B CA 1
ATOM 2467 C C . ILE B 1 143 ? -24.734 23.266 5.73 1 96.31 143 ILE B C 1
ATOM 2469 O O . ILE B 1 143 ? -24.594 24.469 5.957 1 96.31 143 ILE B O 1
ATOM 2473 N N . GLN B 1 144 ? -25.531 22.828 4.848 1 95.38 144 GLN B N 1
ATOM 2474 C CA . GLN B 1 144 ? -26.312 23.719 3.99 1 95.38 144 GLN B CA 1
ATOM 2475 C C . GLN B 1 144 ? -27.266 24.578 4.812 1 95.38 144 GLN B C 1
ATOM 2477 O O . GLN B 1 144 ? -27.391 25.781 4.559 1 95.38 144 GLN B O 1
ATOM 2482 N N . ILE B 1 145 ? -27.938 24.016 5.754 1 94.38 145 ILE B N 1
ATOM 2483 C CA . ILE B 1 145 ? -28.875 24.734 6.609 1 94.38 145 ILE B CA 1
ATOM 2484 C C . ILE B 1 145 ? -28.141 25.812 7.402 1 94.38 145 ILE B C 1
ATOM 2486 O O . ILE B 1 145 ? -28.594 26.953 7.461 1 94.38 145 ILE B O 1
ATOM 2490 N N . LEU B 1 146 ? -27 25.453 7.938 1 93.06 146 LEU B N 1
ATOM 2491 C CA . LEU B 1 146 ? -26.219 26.406 8.719 1 93.06 146 LE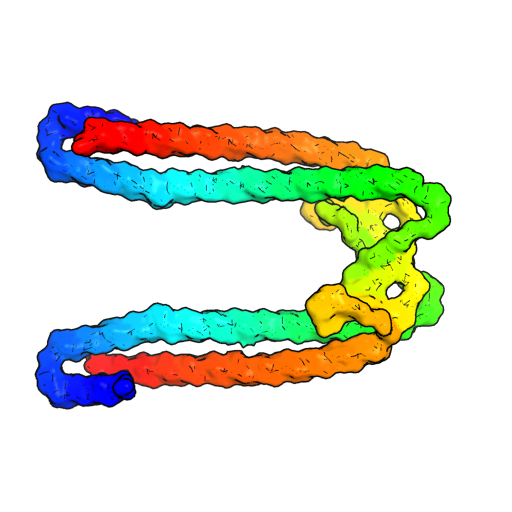U B CA 1
ATOM 2492 C C . LEU B 1 146 ? -25.703 27.531 7.84 1 93.06 146 LEU B C 1
ATOM 2494 O O . LEU B 1 146 ? -25.766 28.703 8.227 1 93.06 146 LEU B O 1
ATOM 2498 N N . MET B 1 147 ? -25.25 27.188 6.703 1 93.56 147 MET B N 1
ATOM 2499 C CA . MET B 1 147 ? -24.734 28.203 5.773 1 93.56 147 MET B CA 1
ATOM 2500 C C . MET B 1 147 ? -25.828 29.172 5.363 1 93.56 147 MET B C 1
ATOM 2502 O O . MET B 1 147 ? -25.594 30.375 5.27 1 93.56 147 MET B O 1
ATOM 2506 N N . ARG B 1 148 ? -26.984 28.672 5.098 1 92.06 148 ARG B N 1
ATOM 2507 C CA . ARG B 1 148 ? -28.125 29.516 4.742 1 92.06 148 ARG B CA 1
ATOM 2508 C C . ARG B 1 148 ? -28.516 30.422 5.906 1 92.06 148 ARG B C 1
ATOM 2510 O O . ARG B 1 148 ? -28.828 31.609 5.707 1 92.06 148 ARG B O 1
ATOM 2517 N N . ALA B 1 149 ? -28.484 29.875 7.051 1 88.44 149 ALA B N 1
ATOM 2518 C CA . ALA B 1 149 ? -28.797 30.656 8.242 1 88.44 149 ALA B CA 1
ATOM 2519 C C . ALA B 1 149 ? -27.812 31.812 8.414 1 88.44 149 ALA B C 1
ATOM 2521 O O . ALA B 1 149 ? -28.203 32.938 8.688 1 88.44 149 ALA B O 1
ATOM 2522 N N . ILE B 1 150 ? -26.594 31.5 8.188 1 89.25 150 ILE B N 1
ATOM 2523 C CA . ILE B 1 150 ? -25.531 32.5 8.312 1 89.25 150 ILE B CA 1
ATOM 2524 C C . ILE B 1 150 ? -25.703 33.562 7.234 1 89.25 150 ILE B C 1
ATOM 2526 O O . ILE B 1 150 ? -25.594 34.75 7.512 1 89.25 150 ILE B O 1
ATOM 2530 N N . SER B 1 151 ? -25.984 33.156 6.062 1 89.25 151 SER B N 1
ATOM 2531 C CA . SER B 1 151 ? -26.156 34.062 4.934 1 89.25 151 SER B CA 1
ATOM 2532 C C . SER B 1 151 ? -27.344 35 5.156 1 89.25 151 SER B C 1
ATOM 2534 O O . SER B 1 151 ? -27.281 36.188 4.785 1 89.25 151 SER B O 1
ATOM 2536 N N . ASN B 1 152 ? -28.344 34.531 5.824 1 86.12 152 ASN B N 1
ATOM 2537 C CA . ASN B 1 152 ? -29.531 35.344 6.094 1 86.12 152 ASN B CA 1
ATOM 2538 C C . ASN B 1 152 ? -29.297 36.344 7.203 1 86.12 152 ASN B C 1
ATOM 2540 O O . ASN B 1 152 ? -30 37.375 7.301 1 86.12 152 ASN B O 1
ATOM 2544 N N . LEU B 1 153 ? -28.344 36.094 7.996 1 79.31 153 LEU B N 1
ATOM 2545 C CA . LEU B 1 153 ? -28.062 36.938 9.141 1 79.31 153 LEU B CA 1
ATOM 2546 C C . LEU B 1 153 ? -27.031 38 8.789 1 79.31 153 LEU B C 1
ATOM 2548 O O . LEU B 1 153 ? -26.969 39.062 9.438 1 79.31 153 LEU B O 1
ATOM 2552 N N . THR B 1 154 ? -26.203 37.781 7.855 1 72.69 154 THR B N 1
ATOM 2553 C CA . THR B 1 154 ? -25.188 38.75 7.492 1 72.69 154 THR B CA 1
ATOM 2554 C C . THR B 1 154 ? -25.641 39.562 6.27 1 72.69 154 THR B C 1
ATOM 2556 O O . THR B 1 154 ? -25.375 40.75 6.18 1 72.69 154 THR B O 1
#

Secondary structure (DSSP, 8-state):
--HHHHHHHHHHTT--HHHHHHHHHHHHHHIIIIIHHHHHHHHHHHHHHHHHHHHHHHHHHHHHHHHHTTTSS--EEEEEEETTEEEEEEES-TTEEEEEEETTEEEEEEHHHHHHHHHHHHHHHHHHHHHHHHHHHHHHHHHHHHHHHHHHH-/--HHHHHHHHHHTT--HHHHHHHHHHHHHIIIIIIHHHHHHHHHHHHHHHHHHHHHHHHHHHHHHHHHTTTSS--EEEEEEETTEEEEEEES-TTEEEEEEETTEEEEEEHHHHHHHHHHHHHHHHHHHHHHHHHHHHHHHHHHHHHHHHHHH-

Foldseek 3Di:
DDLVVVLVCCLPPPNDPVVNVVSLVVLVCCCVPPLVVVLVVLVVVLVVLVVVLVVLVVVLVVLVVLVVCQPPPWDWDWDDPDPPDIDIDTDDHSQWDWDDPDPPDIDIDGSVVSSVVSVVVSVVSVVVSVVSVVVSVVSVVVSVVSVVSSVVSD/DDLVVVLVCCLPPPNDPVVNVVSLVVLVCCCVPPLVVVLVVLVVVLVVLVVVLVVLVVVLVVLVVLVVCQPPPWDWDWDDPDPPDIDIDTDDHSQWDWDDPDPPDIDIDGSVVSSVVSVVVSVVSVVVSVVSVVVSVVSVVVSVVSVVSSVVSD

Solvent-accessible surface area (backbone atoms only — not comparable to full-atom values): 16620 Å² total; per-residue (Å²): 132,58,65,62,56,53,54,54,46,43,71,66,62,72,50,50,75,64,56,49,53,49,49,51,51,52,50,51,47,42,44,63,67,46,51,45,48,52,44,51,52,40,48,51,53,35,50,54,48,52,49,50,43,51,53,49,51,52,39,44,53,52,46,53,52,46,60,72,47,53,83,47,92,70,49,78,43,71,28,77,68,49,89,66,21,35,35,54,22,30,51,68,54,77,56,46,36,36,35,57,78,54,97,90,38,68,44,80,38,40,52,68,56,48,42,54,51,50,52,54,51,41,53,53,50,51,53,51,40,51,52,35,51,51,53,42,51,51,50,52,51,50,51,51,53,51,51,50,52,49,60,73,72,106,132,58,66,65,55,53,54,54,45,42,71,67,54,76,48,51,76,64,55,47,53,50,50,52,52,51,50,51,48,42,45,62,64,46,50,45,48,49,44,51,52,40,49,50,53,36,50,52,47,52,50,51,43,50,53,48,51,52,38,44,52,52,44,52,53,45,60,72,47,52,83,49,92,69,48,79,44,71,28,78,68,51,87,66,20,34,36,55,20,30,51,67,56,80,58,46,36,35,35,56,79,54,98,89,38,70,43,80,38,40,52,67,56,47,43,53,52,49,52,53,51,42,51,54,49,51,53,51,39,52,52,35,51,50,53,41,50,53,50,52,50,51,49,49,53,51,52,51,52,50,62,73,72,106

Sequence (308 aa):
MNLYGVLGNAAINEQTKEDFQKIILKSESFIDDVLHEHLKERQKKRDEILQDIFDMEILVANLKLLIEMKDQKEIETITELGCDSYVYADILDKNKIFIQIGYEFYLEMSLENAIVFLKKKINIYEEKLTYWNKEIAKIKAHIQILMRAISNLTMNLYGVLGNAAINEQTKEDFQKIILKSESFIDDVLHEHLKERQKKRDEILQDIFDMEILVANLKLLIEMKDQKEIETITELGCDSYVYADILDKNKIFIQIGYEFYLEMSLENAIVFLKKKINIYEEKLTYWNKEIAKIKAHIQILMRAISNLT

pLDDT: mean 89.41, std 12.59, range [43.31, 98.56]

Organism: Plasmodium berghei (strain Anka) (NCBI:txid5823)

Nearest PDB structures (foldseek):
  2zdi-assembly1_C-2  TM=9.236E-01  e=2.716E-06  Pyrococcus horikoshii
  6nr8-assembly1_5  TM=6.594E-01  e=4.872E-06  Homo sapiens
  1fxk-assembly1_C-2  TM=6.314E-01  e=1.869E-05  Methanothermobacter thermautotrophicus
  6nrb-assembly1_5  TM=6.288E-01  e=5.351E-05  Homo sapiens
  6nrb-assembly1_3  TM=5.261E-01  e=1.722E-04  Homo sapiens

Radius of gyration: 31.21 Å; Cα contacts (8 Å, |Δi|>4): 294; chains: 2; bounding box: 62×79×47 Å

=== Feature glossary ===
The record interleaves many kinds of information about one protein. Here is each kind framed as the question it answers.

Q: What known structures does this most resemble?
A: Structural nearest neighbors (via Foldseek easy-search vs the PDB). Reported per hit: target PDB id, E-value, and alignment TM-score. A TM-score above ~0.5 is the conventional threshold for 'same fold'.

Q: Where is each backbone atom in 3D?
A: The mmCIF table is the protein's shape written out atom by atom. For each backbone N, Cα, C, and carbonyl O, it records an (x, y, z) coordinate triple in Å plus the residue type, chain letter, and residue number.

Q: What are the backbone torsion angles?
A: The φ/ψ torsion pair specifies the backbone conformation at each residue. φ rotates about the N–Cα bond, ψ about the Cα–C bond. Steric clashes forbid most of the (φ, ψ) plane — the allowed regions (α-helix basin, β-sheet basin, left-handed helix) are the Ramachandran-allowed regions.

Q: Which residues are buried vs exposed?
A: Solvent-accessible surface area (SASA) is the area in Å² traced out by the centre of a 1.4 Å probe sphere (a water molecule) rolled over the protein's van der Waals surface (Shrake–Rupley / Lee–Richards construction). Buried residues have near-zero SASA; fully exposed residues can exceed 200 Å². The total SASA scales roughly with the number of surface residues.

Q: How confident is the AlphaFold model at each residue?
A: pLDDT is the predicted lDDT-Cα score: AlphaFold's confidence that the local environment of each residue (all inter-atomic distances within 15 Å) is correctly placed. It is a per-residue number between 0 and 100, with higher meaning more reliable.

Q: What does the local fold look like, residue by residue?
A: 3Di is Foldseek's structural alphabet. Each residue is assigned one of twenty discrete states based on how its Cα sits relative to its spatial (not sequential) neighbors. Aligning 3Di strings finds structural homologs roughly as well as full 3D superposition, but orders of magnitude faster.

Q: How big and how compact is the whole molecule?
A: Radius of gyration (Rg) is the root-mean-square distance of Cα atoms from their centroid — a single number for overall size and compactness. A globular domain of N residues has Rg ≈ 2.2·N^0.38 Å; an extended or disordered chain has a much larger Rg. The Cα contact count is the number of residue pairs whose Cα atoms are within 8 Å and are more than four positions apart in sequence — a standard proxy for tertiary packing density. The bounding box is the smallest axis-aligned box enclosing all Cα atoms.

Q: Which residues are in helices, strands, or loops?
A: DSSP 8-state secondary structure assigns each residue one of H (α-helix), G (3₁₀-helix), I (π-helix), E (extended β-strand), B (isolated β-bridge), T (hydrogen-bonded turn), S (bend), or '-' (coil). The assignment is computed from backbone hydrogen-bond geometry via the Kabsch–Sander algorithm.

Q: How mobile is each atom in the crystal?
A: Crystallographic B-factors measure how much each atom's electron density is smeared out, in Å². They rise in mobile loops and surface residues and fall in the buried interior. In AlphaFold models this column is repurposed to hold pLDDT instead.

Q: What if only a Cα trace is available?
A: P-SEA three-state annotation labels each residue as helix, strand, or coil based purely on the geometry of the Cα trace. It serves as a fallback when the full backbone (and thus DSSP) is unavailable.

Q: What family and function is it annotated with?
A: Database cross-references. InterPro integrates a dozen domain/family signature databases into unified entries with residue-range hits. GO terms attach function/process/location labels with evidence codes. CATH codes position the fold in a four-level structural taxonomy. Organism is the NCBI-taxonomy species name.

Q: Are the domains correctly placed relative to each other?
A: Predicted Aligned Error (PAE) is an AlphaFold confidence matrix: entry (i, j) is the expected error in the position of residue j, in ångströms, when the prediction is superimposed on the true structure at residue i. Low PAE within a block of residues means that block is internally rigid and well-predicted; high PAE between two blocks means their relative placement is uncertain even if each block individually is confident.

Q: What do the diagnostic plots show?
A: Three diagnostic plots accompany the record. The Cα contact map visualizes the tertiary structure as a 2D adjacency matrix (8 Å cutoff, sequence-local contacts suppressed). The Ramachandran plot shows the distribution of backbone (φ, ψ) torsions, with points in the α and β basins reflecting secondary structure content. The PAE plot shows AlphaFold's inter-residue confidence as a color matrix.

Q: What is the amino-acid chain?
A: Primary structure: the covalent order of the twenty standard amino acids along the backbone. Two proteins with the same sequence will (almost always) fold to the same structure; two with 30% identity often share a fold but not the details.

Q: What do the rendered images show?
A: The six renders are orthographic views along the three Cartesian axes in both directions. Representation (cartoon, sticks, or surface) and color scheme (sequence-rainbow or by-chain) vary across proteins so the training set covers all the common visualization conventions.